Protein AF-A0A1F3KB82-F1 (afdb_monomer_lite)

Foldseek 3Di:
DPPPQLDDDDDDPVRVVVVVVVVVVVCVVCVVVDDDDDPVRVVVDDDQDPVNLVVLVVVLVCCVVPVVPDPPPDDNVVSVVVNVVVVVVVVVVVVVVVVVVVVVVVVVSVVVNVVVVVVVVLVVLVVCVVVVPPPSVVVNVVVVVVDPDDPPPPDPPDDFDFDDDDDDAPDWDFDDDDPQKWKDKPPHTDDCPPGDTDGDPDDIGITIDGDPDD

Structure (mmCIF, N/CA/C/O backbone):
data_AF-A0A1F3KB82-F1
#
_entry.id   AF-A0A1F3KB82-F1
#
loop_
_atom_site.group_PDB
_atom_site.id
_atom_site.type_symbol
_atom_site.label_atom_id
_atom_site.label_alt_id
_atom_site.label_comp_id
_atom_site.label_asym_id
_atom_site.label_entity_id
_atom_site.label_seq_id
_atom_site.pdbx_PDB_ins_code
_atom_site.Cartn_x
_atom_site.Cartn_y
_atom_site.Cartn_z
_atom_site.occupancy
_atom_site.B_iso_or_equiv
_atom_site.auth_seq_id
_atom_site.auth_comp_id
_atom_site.auth_asym_id
_atom_site.auth_atom_id
_atom_site.pdbx_PDB_model_num
ATOM 1 N N . MET A 1 1 ? 22.749 -17.540 -21.015 1.00 42.47 1 MET A N 1
ATOM 2 C CA . MET A 1 1 ? 21.398 -18.125 -21.131 1.00 42.47 1 MET A CA 1
ATOM 3 C C . MET A 1 1 ? 20.554 -17.112 -21.879 1.00 42.47 1 MET A C 1
ATOM 5 O O . MET A 1 1 ? 20.804 -15.925 -21.692 1.00 42.47 1 MET A O 1
ATOM 9 N N . ALA A 1 2 ? 19.685 -17.546 -22.793 1.00 46.41 2 ALA A N 1
ATOM 10 C CA . ALA A 1 2 ? 18.729 -16.634 -23.415 1.00 46.41 2 ALA A CA 1
ATOM 11 C C . ALA A 1 2 ? 17.895 -15.987 -22.297 1.00 46.41 2 ALA A C 1
ATOM 13 O O . ALA A 1 2 ? 17.593 -16.652 -21.308 1.00 46.41 2 ALA A O 1
ATOM 14 N N . LEU A 1 3 ? 17.644 -14.683 -22.399 1.00 54.91 3 LEU A N 1
ATOM 15 C CA . LEU A 1 3 ? 16.765 -13.976 -21.474 1.00 54.91 3 LEU A CA 1
ATOM 16 C C . LEU A 1 3 ? 15.342 -14.439 -21.782 1.00 54.91 3 LEU A C 1
ATOM 18 O O . LEU A 1 3 ? 14.697 -13.892 -22.673 1.00 54.91 3 LEU A O 1
ATOM 22 N N . ASP A 1 4 ? 14.914 -15.509 -21.121 1.00 64.25 4 ASP A N 1
ATOM 23 C CA . ASP A 1 4 ? 13.530 -15.955 -21.183 1.00 64.25 4 ASP A CA 1
ATOM 24 C C . ASP A 1 4 ? 12.659 -14.885 -20.524 1.00 64.25 4 ASP A C 1
ATOM 26 O O . ASP A 1 4 ? 12.953 -14.431 -19.418 1.00 64.25 4 ASP A O 1
ATOM 30 N N . ASN A 1 5 ? 11.616 -14.463 -21.237 1.00 74.69 5 ASN A N 1
ATOM 31 C CA . ASN A 1 5 ? 10.601 -13.557 -20.721 1.00 74.69 5 ASN A CA 1
ATOM 32 C C . ASN A 1 5 ? 9.954 -14.187 -19.477 1.00 74.69 5 ASN A C 1
ATOM 34 O O . ASN A 1 5 ? 9.334 -15.248 -19.595 1.00 74.69 5 ASN A O 1
ATOM 38 N N . LEU A 1 6 ? 10.119 -13.568 -18.306 1.00 73.56 6 LEU A N 1
ATOM 39 C CA . LEU A 1 6 ? 9.673 -14.114 -17.022 1.00 73.56 6 LEU A CA 1
ATOM 40 C C . LEU A 1 6 ? 8.147 -14.130 -16.925 1.00 73.56 6 LEU A C 1
ATOM 42 O O . LEU A 1 6 ? 7.585 -15.085 -16.387 1.00 73.56 6 LEU A O 1
ATOM 46 N N . ILE A 1 7 ? 7.466 -13.105 -17.450 1.00 79.88 7 ILE A N 1
ATOM 47 C CA . ILE A 1 7 ? 6.001 -13.048 -17.455 1.00 79.88 7 ILE A CA 1
ATOM 48 C C . ILE A 1 7 ? 5.447 -12.219 -18.628 1.00 79.88 7 ILE A C 1
ATOM 50 O O . ILE A 1 7 ? 6.057 -11.264 -19.099 1.00 79.88 7 ILE A O 1
ATOM 54 N N . THR A 1 8 ? 4.260 -12.572 -19.127 1.00 80.56 8 THR A N 1
ATOM 55 C CA . THR A 1 8 ? 3.480 -11.730 -20.051 1.00 80.56 8 THR A CA 1
ATOM 56 C C . THR A 1 8 ? 2.152 -11.400 -19.387 1.00 80.56 8 THR A C 1
ATOM 58 O O . THR A 1 8 ? 1.348 -12.297 -19.140 1.00 80.56 8 THR A O 1
ATOM 61 N N . VAL A 1 9 ? 1.930 -10.120 -19.094 1.00 84.12 9 VAL A N 1
ATOM 62 C CA . VAL A 1 9 ? 0.674 -9.612 -18.533 1.00 84.12 9 VAL A CA 1
ATOM 63 C C . VAL A 1 9 ? 0.217 -8.437 -19.378 1.00 84.12 9 VAL A C 1
ATOM 65 O O . VAL A 1 9 ? 0.989 -7.516 -19.637 1.00 84.12 9 VAL A O 1
ATOM 68 N N . GLU A 1 10 ? -1.045 -8.462 -19.788 1.00 85.81 10 GLU A N 1
ATOM 69 C CA . GLU A 1 10 ? -1.694 -7.363 -20.492 1.00 85.81 10 GLU A CA 1
ATOM 70 C C . GLU A 1 10 ? -2.981 -7.003 -19.756 1.00 85.81 10 GLU A C 1
ATOM 72 O O . GLU A 1 10 ? -3.710 -7.884 -19.302 1.00 85.81 10 GLU A O 1
ATOM 77 N N . PHE A 1 11 ? -3.257 -5.706 -19.646 1.00 87.19 11 PHE A N 1
ATOM 78 C CA . PHE A 1 11 ? -4.495 -5.199 -19.068 1.00 87.19 11 PHE A CA 1
ATOM 79 C C . PHE A 1 11 ? -5.283 -4.463 -20.142 1.00 87.19 11 PHE A C 1
ATOM 81 O O . PHE A 1 11 ? -4.772 -3.553 -20.800 1.00 87.19 11 PHE A O 1
ATOM 88 N N . THR A 1 12 ? -6.552 -4.819 -20.303 1.00 94.25 12 THR A N 1
ATOM 89 C CA . THR A 1 12 ? -7.464 -4.055 -21.150 1.00 94.25 12 THR A CA 1
ATOM 90 C C . THR A 1 12 ? -7.847 -2.744 -20.465 1.00 94.25 12 THR A C 1
ATOM 92 O O . THR A 1 12 ? -7.912 -2.643 -19.237 1.00 94.25 12 THR A O 1
ATOM 95 N N . GLN A 1 13 ? -8.195 -1.721 -21.251 1.00 92.25 13 GLN A N 1
ATOM 96 C CA . GLN A 1 13 ? -8.645 -0.444 -20.687 1.00 92.25 13 GLN A CA 1
ATOM 97 C C . GLN A 1 13 ? -9.897 -0.601 -19.802 1.00 92.25 13 GLN A C 1
ATOM 99 O O . GLN A 1 13 ? -10.088 0.154 -18.850 1.00 92.25 13 GLN A O 1
ATOM 104 N N . GLN A 1 14 ? -10.752 -1.586 -20.099 1.00 92.56 14 GLN A N 1
ATOM 105 C CA . GLN A 1 14 ? -11.937 -1.886 -19.293 1.00 92.56 14 GLN A CA 1
ATOM 106 C C . GLN A 1 14 ? -11.563 -2.421 -17.904 1.00 92.56 14 GLN A C 1
ATOM 108 O O . GLN A 1 14 ? -12.153 -1.989 -16.913 1.00 92.56 14 GLN A O 1
ATOM 113 N N . GLU A 1 15 ? -10.570 -3.307 -17.816 1.00 92.31 15 GLU A N 1
ATOM 114 C CA . GLU A 1 15 ? -10.077 -3.846 -16.543 1.00 92.31 15 GLU A CA 1
ATOM 115 C C . GLU A 1 15 ? -9.425 -2.757 -15.693 1.00 92.31 15 GLU A C 1
ATOM 117 O O . GLU A 1 15 ? -9.777 -2.615 -14.521 1.00 92.31 15 GLU A O 1
ATOM 122 N N . VAL A 1 16 ? -8.569 -1.924 -16.296 1.00 93.62 16 VAL A N 1
ATOM 123 C CA . VAL A 1 16 ? -7.936 -0.780 -15.616 1.00 93.62 16 VAL A CA 1
ATOM 124 C C . VAL A 1 16 ? -8.994 0.155 -15.031 1.00 93.62 16 VAL A C 1
ATOM 126 O O . VAL A 1 16 ? -8.960 0.479 -13.844 1.00 93.62 16 VAL A O 1
ATOM 129 N N . ASN A 1 17 ? -9.991 0.536 -15.833 1.00 95.06 17 ASN A N 1
ATOM 130 C CA . ASN A 1 17 ? -11.074 1.400 -15.367 1.00 95.06 17 ASN A CA 1
ATOM 131 C C . ASN A 1 17 ? -11.891 0.732 -14.251 1.00 95.06 17 ASN A C 1
ATOM 133 O O . ASN A 1 17 ? -12.277 1.393 -13.289 1.00 95.06 17 ASN A O 1
ATOM 137 N N . SER A 1 18 ? -12.149 -0.578 -14.348 1.00 95.44 18 SER A N 1
ATOM 138 C CA . SER A 1 18 ? -12.874 -1.298 -13.301 1.00 95.44 18 SER A CA 1
ATOM 139 C C . SER A 1 18 ? -12.109 -1.333 -11.980 1.00 95.44 18 SER A C 1
ATOM 141 O O . SER A 1 18 ? -12.758 -1.269 -10.936 1.00 95.44 18 SER A O 1
ATOM 143 N N . VAL A 1 19 ? -10.784 -1.486 -12.007 1.00 93.12 19 VAL A N 1
ATOM 144 C CA . VAL A 1 19 ? -9.953 -1.484 -10.796 1.00 93.12 19 VAL A CA 1
ATOM 145 C C . VAL A 1 19 ? -9.931 -0.089 -10.183 1.00 93.12 19 VAL A C 1
ATOM 147 O O . VAL A 1 19 ? -10.250 0.039 -9.004 1.00 93.12 19 VAL A O 1
ATOM 150 N N . ASN A 1 20 ? -9.677 0.949 -10.984 1.00 94.00 20 ASN A N 1
ATOM 151 C CA . ASN A 1 20 ? -9.654 2.336 -10.511 1.00 94.00 20 ASN A CA 1
ATOM 152 C C . ASN A 1 20 ? -10.979 2.729 -9.845 1.00 94.00 20 ASN A C 1
ATOM 154 O O . ASN A 1 20 ? -10.983 3.151 -8.697 1.00 94.00 20 ASN A O 1
ATOM 158 N N . ASN A 1 21 ? -12.116 2.443 -10.487 1.00 96.19 21 ASN A N 1
ATOM 159 C CA . ASN A 1 21 ? -13.431 2.735 -9.907 1.00 96.19 21 ASN A CA 1
ATOM 160 C C . ASN A 1 21 ? -13.672 2.017 -8.564 1.00 96.19 21 ASN A C 1
ATOM 162 O O . ASN A 1 21 ? -14.359 2.541 -7.688 1.00 96.19 21 ASN A O 1
ATOM 166 N N . LYS A 1 22 ? -13.144 0.796 -8.391 1.00 94.88 22 LYS A N 1
ATOM 167 C CA . LYS A 1 22 ? -13.256 0.059 -7.122 1.00 94.88 22 LYS A CA 1
ATOM 168 C C . LYS A 1 22 ? -12.360 0.666 -6.046 1.00 94.88 22 LYS A C 1
ATOM 170 O O . LYS A 1 22 ? -12.797 0.744 -4.901 1.00 94.88 22 LYS A O 1
ATOM 175 N N . LEU A 1 23 ? -11.145 1.088 -6.399 1.00 93.88 23 LEU A N 1
ATOM 176 C CA . LEU A 1 23 ? -10.230 1.765 -5.479 1.00 93.88 23 LEU A CA 1
ATOM 177 C C . LEU A 1 23 ? -10.804 3.109 -5.023 1.00 93.88 23 LEU A C 1
ATOM 179 O O . LEU A 1 23 ? -10.868 3.347 -3.820 1.00 93.88 23 LEU A O 1
ATOM 183 N N . ASP A 1 24 ? -11.344 3.903 -5.949 1.00 94.56 24 ASP A N 1
ATOM 184 C CA . ASP A 1 24 ? -12.029 5.161 -5.636 1.00 94.56 24 ASP A CA 1
ATOM 185 C C . ASP A 1 24 ? -13.214 4.924 -4.688 1.00 94.56 24 ASP A C 1
ATOM 187 O O . ASP A 1 24 ? -13.413 5.653 -3.716 1.00 94.56 24 ASP A O 1
ATOM 191 N N . GLY A 1 25 ? -13.989 3.859 -4.923 1.00 95.06 25 GLY A N 1
ATOM 192 C CA . GLY A 1 25 ? -15.088 3.470 -4.040 1.00 95.06 25 GLY A CA 1
ATOM 193 C C . GLY A 1 25 ? -14.625 3.081 -2.630 1.00 95.06 25 GLY A C 1
ATOM 194 O O . GLY A 1 25 ? -15.281 3.430 -1.649 1.00 95.06 25 GLY A O 1
ATOM 195 N N . VAL A 1 26 ? -13.489 2.387 -2.506 1.00 92.50 26 VAL A N 1
ATOM 196 C CA . VAL A 1 26 ? -12.884 2.061 -1.203 1.00 92.50 26 VAL A CA 1
ATOM 197 C C . VAL A 1 26 ? -12.414 3.334 -0.496 1.00 92.50 26 VAL A C 1
ATOM 199 O O . VAL A 1 26 ? -12.705 3.520 0.689 1.00 92.50 26 VAL A O 1
ATOM 202 N N . GLU A 1 27 ? -11.742 4.233 -1.214 1.00 92.06 27 GLU A N 1
ATOM 203 C CA . GLU A 1 27 ? -11.257 5.502 -0.671 1.00 92.06 27 GLU A CA 1
ATOM 204 C C . GLU A 1 27 ? -12.408 6.377 -0.162 1.00 92.06 27 GLU A C 1
ATOM 206 O O . GLU A 1 27 ? -12.350 6.867 0.965 1.00 92.06 27 GLU A O 1
ATOM 211 N N . GLN A 1 28 ? -13.501 6.498 -0.920 1.00 94.12 28 GLN A N 1
ATOM 212 C CA . GLN A 1 28 ? -14.682 7.276 -0.523 1.00 94.12 28 GLN A CA 1
ATOM 213 C C . GLN A 1 28 ? -15.304 6.813 0.802 1.00 94.12 28 GLN A C 1
ATOM 215 O O . GLN A 1 28 ? -15.836 7.631 1.554 1.00 94.12 28 GLN A O 1
ATOM 220 N N . VAL A 1 29 ? -15.244 5.514 1.108 1.00 92.38 29 VAL A N 1
ATOM 221 C CA . VAL A 1 29 ? -15.789 4.955 2.356 1.00 92.38 29 VAL A CA 1
ATOM 222 C C . VAL A 1 29 ? -14.838 5.176 3.533 1.00 92.38 29 VAL A C 1
ATOM 224 O O . VAL A 1 29 ? -15.288 5.444 4.651 1.00 92.38 29 VAL A O 1
ATOM 227 N N . ILE A 1 30 ? -13.529 5.053 3.299 1.00 90.44 30 ILE A N 1
ATOM 228 C CA . ILE A 1 30 ? -12.512 5.096 4.355 1.00 90.44 30 ILE A CA 1
ATOM 229 C C . ILE A 1 30 ? -12.125 6.538 4.699 1.00 90.44 30 ILE A C 1
ATOM 231 O O . ILE A 1 30 ? -12.029 6.865 5.882 1.00 90.44 30 ILE A O 1
ATOM 235 N N . ALA A 1 31 ? -11.952 7.413 3.706 1.00 89.94 31 ALA A N 1
ATOM 236 C CA . ALA A 1 31 ? -11.430 8.769 3.887 1.00 89.94 31 ALA A CA 1
ATOM 237 C C . ALA A 1 31 ? -12.181 9.611 4.941 1.00 89.94 31 ALA A C 1
ATOM 239 O O . ALA A 1 31 ? -11.512 10.234 5.765 1.00 89.94 31 ALA A O 1
ATOM 240 N N . PRO A 1 32 ? -13.529 9.595 5.032 1.00 91.94 32 PRO A N 1
ATOM 241 C CA . PRO A 1 32 ? -14.254 10.363 6.051 1.00 91.94 32 PRO A CA 1
ATOM 242 C C . PRO A 1 32 ? -14.034 9.876 7.491 1.00 91.94 32 PRO A C 1
ATOM 244 O O . PRO A 1 32 ? -14.344 10.594 8.438 1.00 91.94 32 PRO A O 1
ATOM 247 N N . LYS A 1 33 ? -13.562 8.636 7.666 1.00 89.44 33 LYS A N 1
ATOM 248 C CA . LYS A 1 33 ? -13.333 7.980 8.965 1.00 89.44 33 LYS A CA 1
ATOM 249 C C . LYS A 1 33 ? -11.843 7.795 9.267 1.00 89.44 33 LYS A C 1
ATOM 251 O O . LYS A 1 33 ? -11.496 7.316 10.344 1.00 89.44 33 LYS A O 1
ATOM 256 N N . ALA A 1 34 ? -10.972 8.123 8.315 1.00 84.81 34 ALA A N 1
ATOM 257 C CA . ALA A 1 34 ? -9.540 7.928 8.426 1.00 84.81 34 ALA A CA 1
ATOM 258 C C . ALA A 1 34 ? -8.876 9.100 9.151 1.00 84.81 34 ALA A C 1
ATOM 260 O O . ALA A 1 34 ? -9.237 10.262 8.973 1.00 84.81 34 ALA A O 1
ATOM 261 N N . VAL A 1 35 ? -7.850 8.780 9.935 1.00 87.44 35 VAL A N 1
ATOM 262 C CA . VAL A 1 35 ? -6.976 9.766 10.570 1.00 87.44 35 VAL A CA 1
ATOM 263 C C . VAL A 1 35 ? -5.572 9.578 10.015 1.00 87.44 35 VAL A C 1
ATOM 265 O O . VAL A 1 35 ? -5.023 8.475 10.039 1.00 87.44 35 VAL A O 1
ATOM 268 N N . ASN A 1 36 ? -4.983 10.664 9.521 1.00 84.44 36 ASN A N 1
ATOM 269 C CA . ASN A 1 36 ? -3.603 10.666 9.057 1.00 84.44 36 ASN A CA 1
ATOM 270 C C . ASN A 1 36 ? -2.663 10.911 10.236 1.00 84.44 36 ASN A C 1
ATOM 272 O O . ASN A 1 36 ? -2.721 11.957 10.878 1.00 84.44 36 ASN A O 1
ATOM 276 N N . LEU A 1 37 ? -1.794 9.937 10.499 1.00 85.38 37 LEU A N 1
ATOM 277 C CA . LEU A 1 37 ? -0.752 10.020 11.520 1.00 85.38 37 LEU A CA 1
ATOM 278 C C . LEU A 1 37 ? 0.603 10.294 10.867 1.00 85.38 37 LEU A C 1
ATOM 280 O O . LEU A 1 37 ? 0.958 9.616 9.895 1.00 85.38 37 LEU A O 1
ATOM 284 N N . THR A 1 38 ? 1.379 11.223 11.431 1.00 85.56 38 THR A N 1
ATOM 285 C CA . THR A 1 38 ? 2.783 11.431 11.037 1.00 85.56 38 THR A CA 1
ATOM 286 C C . THR A 1 38 ? 3.651 10.224 11.428 1.00 85.56 38 THR A C 1
ATOM 288 O O . THR A 1 38 ? 3.243 9.418 12.275 1.00 85.56 38 THR A O 1
ATOM 291 N N . PRO A 1 39 ? 4.853 10.054 10.845 1.00 83.69 39 PRO A N 1
ATOM 292 C CA . PRO A 1 39 ? 5.766 8.980 11.236 1.00 83.69 39 PRO A CA 1
ATOM 293 C C . PRO A 1 39 ? 6.073 8.956 12.742 1.00 83.69 39 PRO A C 1
ATOM 295 O O . PRO A 1 39 ? 6.100 7.883 13.340 1.00 83.69 39 PRO A O 1
ATOM 298 N N . GLU A 1 40 ? 6.226 10.123 13.369 1.00 82.88 40 GLU A N 1
ATOM 299 C CA . GLU A 1 40 ? 6.493 10.274 14.804 1.00 82.88 40 GLU A CA 1
ATOM 300 C C . GLU A 1 40 ? 5.281 9.839 15.636 1.00 82.88 40 GLU A C 1
ATOM 302 O O . GLU A 1 40 ? 5.406 9.059 16.581 1.00 82.88 40 GLU A O 1
ATOM 307 N N . GLN A 1 41 ? 4.080 10.264 15.235 1.00 84.56 41 GLN A N 1
ATOM 308 C CA . GLN A 1 41 ? 2.829 9.855 15.875 1.00 84.56 41 GLN A CA 1
ATOM 309 C C . GLN A 1 41 ? 2.617 8.339 15.777 1.00 84.56 41 GLN A C 1
ATOM 311 O O . GLN A 1 41 ? 2.237 7.695 16.753 1.00 84.56 41 GLN A O 1
ATOM 316 N N . ARG A 1 42 ? 2.934 7.728 14.628 1.00 84.75 42 ARG A N 1
ATOM 317 C CA . ARG A 1 42 ? 2.854 6.267 14.447 1.00 84.75 42 ARG A CA 1
ATOM 318 C C . ARG A 1 42 ? 3.792 5.483 15.366 1.00 84.75 42 ARG A C 1
ATOM 320 O O . ARG A 1 42 ? 3.520 4.310 15.616 1.00 84.75 42 ARG A O 1
ATOM 327 N N . GLN A 1 43 ? 4.891 6.086 15.820 1.00 82.12 43 GLN A N 1
ATOM 328 C CA . GLN A 1 43 ? 5.797 5.477 16.798 1.00 82.12 43 GLN A CA 1
ATOM 329 C C . GLN A 1 43 ? 5.312 5.677 18.238 1.00 82.12 43 GLN A C 1
ATOM 331 O O . GLN A 1 43 ? 5.552 4.819 19.082 1.00 82.12 43 GLN A O 1
ATOM 336 N N . GLN A 1 44 ? 4.621 6.786 18.514 1.00 85.50 44 GLN A N 1
ATOM 337 C CA . GLN A 1 44 ? 4.102 7.115 19.842 1.00 85.50 44 GLN A CA 1
ATOM 338 C C . GLN A 1 44 ? 2.884 6.266 20.237 1.00 85.50 44 GLN A C 1
ATOM 340 O O . GLN A 1 44 ? 2.727 5.925 21.410 1.00 85.50 44 GLN A O 1
ATOM 345 N N . TYR A 1 45 ? 2.005 5.943 19.285 1.00 85.00 45 TYR A N 1
ATOM 346 C CA . TYR A 1 45 ? 0.784 5.190 19.572 1.00 85.00 45 TYR A CA 1
ATOM 347 C C . TYR A 1 45 ? 1.023 3.680 19.650 1.00 85.00 45 TYR A C 1
ATOM 349 O O . TYR A 1 45 ? 1.758 3.091 18.854 1.00 85.00 45 TYR A O 1
ATOM 357 N N . ALA A 1 46 ? 0.355 3.041 20.612 1.00 78.38 46 ALA A N 1
ATOM 358 C CA . ALA A 1 46 ? 0.463 1.609 20.829 1.00 78.38 46 ALA A CA 1
ATOM 359 C C . ALA A 1 46 ? -0.133 0.820 19.655 1.00 78.38 46 ALA A C 1
ATOM 361 O O . ALA A 1 46 ? -1.238 1.092 19.182 1.00 78.38 46 ALA A O 1
ATOM 362 N N . LYS A 1 47 ? 0.594 -0.213 19.225 1.00 80.94 47 LYS A N 1
ATOM 363 C CA . LYS A 1 47 ? 0.106 -1.202 18.264 1.00 80.94 47 LYS A CA 1
ATOM 364 C C . LYS A 1 47 ? -0.371 -2.427 19.027 1.00 80.94 47 LYS A C 1
ATOM 366 O O . LYS A 1 47 ? 0.387 -3.036 19.774 1.00 80.94 47 LYS A O 1
ATOM 371 N N . ILE A 1 48 ? -1.630 -2.791 18.825 1.00 79.19 48 ILE A N 1
ATOM 372 C CA . ILE A 1 48 ? -2.204 -4.013 19.388 1.00 79.19 48 ILE A CA 1
ATOM 373 C C . ILE A 1 48 ? -1.768 -5.189 18.503 1.00 79.19 48 ILE A C 1
ATOM 375 O O . ILE A 1 48 ? -2.176 -5.265 17.341 1.00 79.19 48 ILE A O 1
ATOM 379 N N . SER A 1 49 ? -0.931 -6.076 19.050 1.00 82.12 49 SER A N 1
ATOM 380 C CA . SER A 1 49 ? -0.557 -7.355 18.432 1.00 82.12 49 SER A CA 1
ATOM 381 C C . SER A 1 49 ? -1.691 -8.382 18.532 1.00 82.12 49 SER A C 1
ATOM 383 O O . SER A 1 49 ? -2.732 -8.128 19.142 1.00 82.12 49 SER A O 1
ATOM 385 N N . TYR A 1 50 ? -1.492 -9.567 17.950 1.00 79.69 50 TYR A N 1
ATOM 386 C CA . TYR A 1 50 ? -2.443 -10.668 18.089 1.00 79.69 50 TYR A CA 1
ATOM 387 C C . TYR A 1 50 ? -2.659 -11.062 19.558 1.00 79.69 50 TYR A C 1
ATOM 389 O O . TYR A 1 50 ? -3.806 -11.176 19.989 1.00 79.69 50 TYR A O 1
ATOM 397 N N . GLU A 1 51 ? -1.591 -11.186 20.356 1.00 82.81 51 GLU A N 1
ATOM 398 C CA . GLU A 1 51 ? -1.716 -11.534 21.779 1.00 82.81 51 GLU A CA 1
ATOM 399 C C . GLU A 1 51 ? -2.479 -10.460 22.561 1.00 82.81 51 GLU A C 1
ATOM 401 O O . GLU A 1 51 ? -3.273 -10.774 23.450 1.00 82.81 51 GLU A O 1
ATOM 406 N N . MET A 1 52 ? -2.281 -9.191 22.197 1.00 86.31 52 MET A N 1
ATOM 407 C CA . MET A 1 52 ? -2.982 -8.077 22.823 1.00 86.31 52 MET A CA 1
ATOM 408 C C . MET A 1 52 ? -4.487 -8.084 22.497 1.00 86.31 52 MET A C 1
ATOM 410 O O . MET A 1 52 ? -5.276 -7.707 23.355 1.00 86.31 52 MET A O 1
ATOM 414 N N . ASN A 1 53 ? -4.920 -8.577 21.328 1.00 85.94 53 ASN A N 1
ATOM 415 C CA . ASN A 1 53 ? -6.357 -8.763 21.055 1.00 85.94 53 ASN A CA 1
ATOM 416 C C . ASN A 1 53 ? -6.986 -9.781 22.009 1.00 85.94 53 ASN A C 1
ATOM 418 O O . ASN A 1 53 ? -8.018 -9.501 22.606 1.00 85.94 53 ASN A O 1
ATOM 422 N N . VAL A 1 54 ? -6.324 -10.923 22.221 1.00 89.00 54 VAL A N 1
ATOM 423 C CA . VAL A 1 54 ? -6.805 -11.955 23.156 1.00 89.00 54 VAL A CA 1
ATOM 424 C C . VAL A 1 54 ? -6.901 -11.402 24.581 1.00 89.00 54 VAL A C 1
ATOM 426 O O . VAL A 1 54 ? -7.808 -11.755 25.335 1.00 89.00 54 VAL A O 1
ATOM 429 N N . PHE A 1 55 ? -5.967 -10.528 24.964 1.00 91.00 55 PHE A N 1
ATOM 430 C CA . PHE A 1 55 ? -6.040 -9.810 26.232 1.00 91.00 55 PHE A CA 1
ATOM 431 C C . PHE A 1 55 ? -7.258 -8.876 26.292 1.00 91.00 55 PHE A C 1
ATOM 433 O O . PHE A 1 55 ? -8.010 -8.947 27.262 1.00 91.00 55 PHE A O 1
ATOM 440 N N . VAL A 1 56 ? -7.491 -8.058 25.261 1.00 89.56 56 VAL A N 1
ATOM 441 C CA . VAL A 1 56 ? -8.645 -7.143 25.183 1.00 89.56 56 VAL A CA 1
ATOM 442 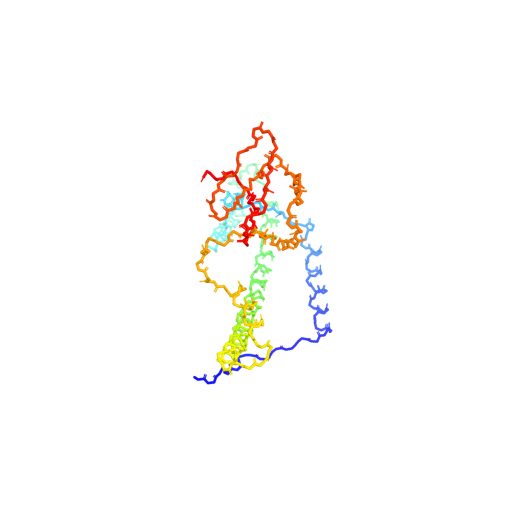C C . VAL A 1 56 ? -9.973 -7.903 25.266 1.00 89.56 56 VAL A C 1
ATOM 444 O O . VAL A 1 56 ? -10.844 -7.507 26.040 1.00 89.56 56 VAL A O 1
ATOM 447 N N . ASP A 1 57 ? -10.106 -9.033 24.569 1.00 89.00 57 ASP A N 1
ATOM 448 C CA . ASP A 1 57 ? -11.313 -9.869 24.613 1.00 89.00 57 ASP A CA 1
ATOM 449 C C . ASP A 1 57 ? -11.577 -10.416 26.023 1.00 89.00 57 ASP A C 1
ATOM 451 O O . ASP A 1 57 ? -12.705 -10.386 26.521 1.00 89.00 57 ASP A O 1
ATOM 455 N N . LYS A 1 58 ? -10.521 -10.868 26.713 1.00 92.38 58 LYS A N 1
ATOM 456 C CA . LYS A 1 58 ? -10.621 -11.318 28.109 1.00 92.38 58 LYS A CA 1
ATOM 457 C C . LYS A 1 58 ? -11.000 -10.180 29.047 1.00 92.38 58 LYS A C 1
ATOM 459 O O . LYS A 1 58 ? -11.867 -10.368 29.895 1.00 92.38 58 LYS A O 1
ATOM 464 N N . VAL A 1 59 ? -10.379 -9.010 28.899 1.00 91.44 59 VAL A N 1
ATOM 465 C CA . VAL A 1 59 ? -10.722 -7.819 29.690 1.00 91.44 59 VAL A CA 1
ATOM 466 C C . VAL A 1 59 ? -12.196 -7.480 29.500 1.00 91.44 59 VAL A C 1
ATOM 468 O O . VAL A 1 59 ? -12.910 -7.299 30.484 1.00 91.44 59 VAL A O 1
ATOM 471 N N . ARG A 1 60 ? -12.690 -7.491 28.258 1.00 90.38 60 ARG A N 1
ATOM 472 C CA . ARG A 1 60 ? -14.098 -7.208 27.975 1.00 90.38 60 ARG A CA 1
ATOM 473 C C . ARG A 1 60 ? -15.046 -8.240 28.590 1.00 90.38 60 ARG A C 1
ATOM 475 O O . ARG A 1 60 ? -16.103 -7.861 29.108 1.00 90.38 60 ARG A O 1
ATOM 482 N N . ALA A 1 61 ? -14.665 -9.519 28.577 1.00 91.44 61 ALA A N 1
ATOM 483 C CA . ALA A 1 61 ? -15.414 -10.580 29.242 1.00 91.44 61 ALA A CA 1
ATOM 484 C C . ALA A 1 61 ? -15.511 -10.330 30.757 1.00 91.44 61 ALA A C 1
ATOM 486 O O . ALA A 1 61 ? -16.617 -10.335 31.295 1.00 91.44 61 ALA A O 1
ATOM 487 N N . TYR A 1 62 ? -14.396 -10.004 31.422 1.00 92.31 62 TYR A N 1
ATOM 488 C CA . TYR A 1 62 ? -14.387 -9.692 32.857 1.00 92.31 62 TYR A CA 1
ATOM 489 C C . TYR A 1 62 ? -15.179 -8.431 33.212 1.00 92.31 62 TYR A C 1
ATOM 491 O O . TYR A 1 62 ? -15.876 -8.406 34.220 1.00 92.31 62 TYR A O 1
ATOM 499 N N . MET A 1 63 ? -15.158 -7.405 32.358 1.00 89.44 63 MET A N 1
ATOM 500 C CA . MET A 1 63 ? -16.005 -6.219 32.542 1.00 89.44 63 MET A CA 1
ATOM 501 C C . MET A 1 63 ? -17.502 -6.556 32.486 1.00 89.44 63 MET A C 1
ATOM 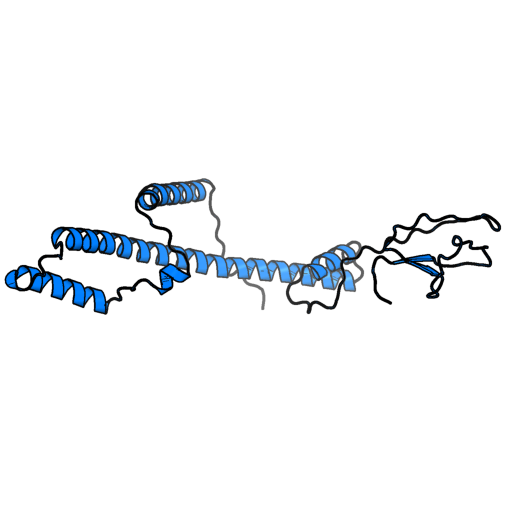503 O O . MET A 1 63 ? -18.319 -5.837 33.048 1.00 89.44 63 MET A O 1
ATOM 507 N N . THR A 1 64 ? -17.879 -7.642 31.808 1.00 88.31 64 THR A N 1
ATOM 508 C CA . THR A 1 64 ? -19.274 -8.097 31.741 1.00 88.31 64 THR A CA 1
ATOM 509 C C . THR A 1 64 ? -19.650 -8.952 32.951 1.00 88.31 64 THR A C 1
ATOM 511 O O . THR A 1 64 ? -20.775 -8.849 33.435 1.00 88.31 64 THR A O 1
ATOM 514 N N . THR A 1 65 ? -18.730 -9.785 33.451 1.00 92.06 65 THR A N 1
ATOM 515 C CA . THR A 1 65 ? -18.983 -10.659 34.608 1.00 92.06 65 THR A CA 1
ATOM 516 C C . THR A 1 65 ? -18.928 -9.915 35.936 1.00 92.06 65 THR A C 1
ATOM 518 O O . THR A 1 65 ? -19.753 -10.190 36.802 1.00 92.06 65 THR A O 1
ATOM 521 N N . ASP A 1 66 ? -18.014 -8.949 36.080 1.00 91.56 66 ASP A N 1
ATOM 522 C CA . ASP A 1 66 ? -17.762 -8.228 37.332 1.00 91.56 66 ASP A CA 1
ATOM 523 C C . ASP A 1 66 ? -17.815 -6.697 37.143 1.00 91.56 66 ASP A C 1
ATOM 525 O O . ASP A 1 66 ? -16.784 -6.014 37.186 1.00 91.56 66 ASP A O 1
ATOM 529 N N . PRO A 1 67 ? -19.017 -6.102 36.981 1.00 88.31 67 PRO A N 1
ATOM 530 C CA . PRO A 1 67 ? -19.161 -4.668 36.720 1.00 88.31 67 PRO A CA 1
ATOM 531 C C . PRO A 1 67 ? -18.657 -3.758 37.849 1.00 88.31 67 PRO A C 1
ATOM 533 O O . PRO A 1 67 ? -18.421 -2.572 37.636 1.00 88.31 67 PRO A O 1
ATOM 536 N N . THR A 1 68 ? -18.483 -4.293 39.060 1.00 90.56 68 THR A N 1
ATOM 537 C CA . THR A 1 68 ? -17.988 -3.556 40.235 1.00 90.56 68 THR A CA 1
ATOM 538 C C . THR A 1 68 ? -16.527 -3.128 40.104 1.00 90.56 68 THR A C 1
ATOM 540 O O . THR A 1 68 ? -16.099 -2.212 40.804 1.00 90.56 68 THR A O 1
ATOM 543 N N . LEU A 1 69 ? -15.765 -3.777 39.218 1.00 90.12 69 LEU A N 1
ATOM 544 C CA . LEU A 1 69 ? -14.359 -3.477 38.952 1.00 90.12 69 LEU A CA 1
ATOM 545 C C . LEU A 1 69 ? -14.170 -2.478 37.803 1.00 90.12 69 LEU A C 1
ATOM 547 O O . LEU A 1 69 ? -13.036 -2.093 37.517 1.00 90.12 69 LEU A O 1
ATOM 551 N N . ILE A 1 70 ? -15.256 -2.049 37.148 1.00 89.94 70 ILE A N 1
ATOM 552 C CA . ILE A 1 70 ? -15.195 -1.058 36.073 1.00 89.94 70 ILE A CA 1
ATOM 553 C C . ILE A 1 70 ? -14.895 0.316 36.692 1.00 89.94 70 ILE A C 1
ATOM 555 O O . ILE A 1 70 ? -15.669 0.797 37.527 1.00 89.94 70 ILE A O 1
ATOM 559 N N . PRO A 1 71 ? -13.800 0.987 36.292 1.00 90.50 71 PRO A N 1
ATOM 560 C CA . PRO A 1 71 ? -13.528 2.347 36.733 1.00 90.50 71 PRO A CA 1
ATOM 561 C C . PRO A 1 71 ? -14.646 3.303 36.301 1.00 90.50 71 PRO A C 1
ATOM 563 O O . PRO A 1 71 ? -15.125 3.236 35.173 1.00 90.50 71 PRO A O 1
ATOM 566 N N . SER A 1 72 ? -15.018 4.253 37.159 1.00 88.00 72 SER A N 1
ATOM 567 C CA . SER A 1 72 ? -16.134 5.183 36.905 1.00 88.00 72 SER A CA 1
ATOM 568 C C . SER A 1 72 ? -15.944 6.112 35.700 1.00 88.00 72 SER A C 1
ATOM 570 O O . SER A 1 72 ? -16.909 6.696 35.218 1.00 88.00 72 SER A O 1
ATOM 572 N N . TRP A 1 73 ? -14.708 6.272 35.230 1.00 88.88 73 TRP A N 1
ATOM 573 C CA . TRP A 1 73 ? -14.338 7.095 34.077 1.00 88.88 73 TRP A CA 1
ATOM 574 C C . TRP A 1 73 ? -14.261 6.306 32.763 1.00 88.88 73 TRP A C 1
ATOM 576 O O . TRP A 1 73 ? -14.030 6.908 31.717 1.00 88.88 73 TRP A O 1
ATOM 586 N N . LEU A 1 74 ? -14.407 4.978 32.799 1.00 89.50 74 LEU A N 1
ATOM 587 C CA . LEU A 1 74 ? -14.305 4.130 31.616 1.00 89.50 74 LEU A CA 1
ATOM 588 C C . LEU A 1 74 ? -15.678 3.964 30.955 1.00 89.50 74 LEU A C 1
ATOM 590 O O . LEU A 1 74 ? -16.589 3.380 31.543 1.00 89.50 74 LEU A O 1
ATOM 594 N N . ASP A 1 75 ? -15.806 4.429 29.712 1.00 92.00 75 ASP A N 1
ATOM 595 C CA . ASP A 1 75 ? -16.996 4.184 28.897 1.00 92.00 75 ASP A CA 1
ATOM 596 C C . ASP A 1 75 ? -16.880 2.838 28.171 1.00 92.00 75 ASP A C 1
ATOM 598 O O . ASP A 1 75 ? -16.183 2.681 27.166 1.00 92.00 75 ASP A O 1
ATOM 602 N N . VAL A 1 76 ? -17.587 1.847 28.704 1.00 88.75 76 VAL A N 1
ATOM 603 C CA . VAL A 1 76 ? -17.623 0.489 28.154 1.00 88.75 76 VAL A CA 1
ATOM 604 C C . VAL A 1 76 ? -18.305 0.445 26.785 1.00 88.75 76 VAL A C 1
ATOM 606 O O . VAL A 1 76 ? -17.913 -0.349 25.931 1.00 88.75 76 VAL A O 1
ATOM 609 N N . ALA A 1 77 ? -19.309 1.296 26.559 1.00 90.50 77 ALA A N 1
ATOM 610 C CA . ALA A 1 77 ? -20.039 1.323 25.298 1.00 90.50 77 ALA A CA 1
ATOM 611 C C . ALA A 1 77 ? -19.185 1.921 24.173 1.00 90.50 77 ALA A C 1
ATOM 613 O O . ALA A 1 77 ? -19.306 1.494 23.025 1.00 90.50 77 ALA A O 1
ATOM 614 N N . GLU A 1 78 ? -18.316 2.882 24.487 1.00 90.88 78 GLU A N 1
ATOM 615 C CA . GLU A 1 78 ? -17.350 3.406 23.519 1.00 90.88 78 GLU A CA 1
ATOM 616 C C . GLU A 1 78 ? -16.257 2.381 23.201 1.00 90.88 78 GLU A C 1
ATOM 618 O O . GLU A 1 78 ? -15.981 2.125 22.029 1.00 90.88 78 GLU A O 1
ATOM 623 N N . MET A 1 79 ? -15.737 1.686 24.220 1.00 90.75 79 MET A N 1
ATOM 624 C CA . MET A 1 79 ? -14.766 0.604 24.026 1.00 90.75 79 MET A CA 1
ATOM 625 C C . MET A 1 79 ? -15.297 -0.497 23.089 1.00 90.75 79 MET A C 1
ATOM 627 O O . MET A 1 79 ? -14.555 -1.002 22.246 1.00 90.75 79 MET A O 1
ATOM 631 N N . ASP A 1 80 ? -16.583 -0.850 23.183 1.00 90.56 80 ASP A N 1
ATOM 632 C CA . ASP A 1 80 ? -17.210 -1.823 22.278 1.00 90.56 80 ASP A CA 1
ATOM 633 C C . ASP A 1 80 ? -17.265 -1.344 20.825 1.00 90.56 80 ASP A C 1
ATOM 635 O O . ASP A 1 80 ? -17.028 -2.128 19.900 1.00 90.56 80 ASP A O 1
ATOM 639 N N . LYS A 1 81 ? -17.555 -0.056 20.606 1.00 92.50 81 LYS A N 1
ATOM 640 C CA . LYS A 1 81 ? -17.538 0.529 19.258 1.00 92.50 81 LYS A CA 1
ATOM 641 C C . LYS A 1 81 ? -16.127 0.516 18.682 1.00 92.50 81 LYS A C 1
ATOM 643 O O . LYS A 1 81 ? -15.966 0.164 17.512 1.00 92.50 81 LYS A O 1
ATOM 648 N N . ASP A 1 82 ? -15.122 0.830 19.497 1.00 91.56 82 ASP A N 1
ATOM 649 C CA . ASP A 1 82 ? -13.717 0.827 19.088 1.00 91.56 82 ASP A CA 1
ATOM 650 C C . ASP A 1 82 ? -13.238 -0.577 18.704 1.00 91.56 82 ASP A C 1
ATOM 652 O O . ASP A 1 82 ? -12.627 -0.763 17.647 1.00 91.56 82 ASP A O 1
ATOM 656 N N . ILE A 1 83 ? -13.564 -1.593 19.512 1.00 90.06 83 ILE A N 1
ATOM 657 C CA . ILE A 1 83 ? -13.238 -2.998 19.216 1.00 90.06 83 ILE A CA 1
ATOM 658 C C . ILE A 1 83 ? -13.907 -3.446 17.909 1.00 90.06 83 ILE A C 1
ATOM 660 O O . ILE A 1 83 ? -13.257 -4.066 17.055 1.00 90.06 83 ILE A O 1
ATOM 664 N N . ALA A 1 84 ? -15.185 -3.106 17.714 1.00 91.31 84 ALA A N 1
ATOM 665 C CA . ALA A 1 84 ? -15.917 -3.443 16.498 1.00 91.31 84 ALA A CA 1
ATOM 666 C C . ALA A 1 84 ? -15.308 -2.765 15.258 1.00 91.31 84 ALA A C 1
ATOM 668 O O . ALA A 1 84 ? -15.042 -3.429 14.252 1.00 91.31 84 ALA A O 1
ATOM 669 N N . ALA A 1 85 ? -15.021 -1.462 15.335 1.00 91.69 85 ALA A N 1
ATOM 670 C CA . ALA A 1 85 ? -14.405 -0.710 14.246 1.00 91.69 85 ALA A CA 1
ATOM 671 C C . ALA A 1 85 ? -13.008 -1.250 13.905 1.00 91.69 85 ALA A C 1
ATOM 673 O O . ALA A 1 85 ? -12.688 -1.465 12.731 1.00 91.69 85 ALA A O 1
ATOM 674 N N . ARG A 1 86 ? -12.188 -1.543 14.922 1.00 90.75 86 ARG A N 1
ATOM 675 C CA . ARG A 1 86 ? -10.844 -2.096 14.734 1.00 90.75 86 ARG A CA 1
ATOM 676 C C . ARG A 1 86 ? -10.873 -3.473 14.075 1.00 90.75 86 ARG A C 1
ATOM 678 O O . ARG A 1 86 ? -10.033 -3.741 13.217 1.00 90.75 86 ARG A O 1
ATOM 685 N N . THR A 1 87 ? -11.820 -4.336 14.440 1.00 90.25 87 THR A N 1
ATOM 686 C CA . THR A 1 87 ? -11.980 -5.665 13.825 1.00 90.25 87 THR A CA 1
ATOM 687 C C . THR A 1 87 ? -12.227 -5.553 12.318 1.00 90.25 87 THR A C 1
ATOM 689 O O . THR A 1 87 ? -11.554 -6.222 11.531 1.00 90.25 87 THR A O 1
ATOM 692 N N . VAL A 1 88 ? -13.116 -4.645 11.902 1.00 92.00 88 VAL A N 1
ATOM 693 C CA . VAL A 1 88 ? -13.392 -4.379 10.480 1.00 92.00 88 VAL A CA 1
ATOM 694 C C . VAL A 1 88 ? -12.151 -3.838 9.764 1.00 92.00 88 VAL A C 1
ATOM 696 O O . VAL A 1 88 ? -11.762 -4.370 8.723 1.00 92.00 88 VAL A O 1
ATOM 699 N N . LEU A 1 89 ? -11.484 -2.831 10.340 1.00 91.31 89 LEU A N 1
ATOM 700 C CA . LEU A 1 89 ? -10.276 -2.241 9.751 1.00 91.31 89 LEU A CA 1
ATOM 701 C C . LEU A 1 89 ? -9.129 -3.248 9.631 1.00 91.31 89 LEU A C 1
ATOM 703 O O . LEU A 1 89 ? -8.412 -3.234 8.636 1.00 91.31 89 LEU A O 1
ATOM 707 N N . THR A 1 90 ? -8.971 -4.144 10.605 1.00 90.31 90 THR A N 1
ATOM 708 C CA . THR A 1 90 ? -7.938 -5.192 10.575 1.00 90.31 90 THR A CA 1
ATOM 709 C C . THR A 1 90 ? -8.197 -6.184 9.441 1.00 90.31 90 THR A C 1
ATOM 711 O O . THR A 1 90 ? -7.273 -6.541 8.712 1.00 90.31 90 THR A O 1
ATOM 714 N N . ALA A 1 91 ? -9.453 -6.593 9.236 1.00 91.44 91 ALA A N 1
ATOM 715 C CA . ALA A 1 91 ? -9.815 -7.479 8.131 1.00 91.44 91 ALA A CA 1
ATOM 716 C C . ALA A 1 91 ? -9.543 -6.834 6.760 1.00 91.44 91 ALA A C 1
ATOM 718 O O . ALA A 1 91 ? -8.992 -7.480 5.868 1.00 91.44 91 ALA A O 1
ATOM 719 N N . TRP A 1 92 ? -9.887 -5.554 6.593 1.00 93.56 92 TRP A N 1
ATOM 720 C CA . TRP A 1 92 ? -9.592 -4.818 5.361 1.00 93.56 92 TRP A CA 1
ATOM 721 C C . TRP A 1 92 ? -8.099 -4.602 5.151 1.00 93.56 92 TRP A C 1
ATOM 723 O O . TRP A 1 92 ? -7.628 -4.797 4.036 1.00 93.56 92 TRP A O 1
ATOM 733 N N . HIS A 1 93 ? -7.358 -4.256 6.205 1.00 92.00 93 HIS A N 1
ATOM 734 C CA . HIS A 1 93 ? -5.907 -4.113 6.152 1.00 92.00 93 HIS A CA 1
ATOM 735 C C . HIS A 1 93 ? -5.256 -5.382 5.599 1.00 92.00 93 HIS A C 1
ATOM 737 O O . HIS A 1 93 ? -4.533 -5.303 4.615 1.00 92.00 93 HIS A O 1
ATOM 743 N N . ASN A 1 94 ? -5.580 -6.551 6.157 1.00 92.25 94 ASN A N 1
ATOM 744 C CA . ASN A 1 94 ? -5.003 -7.820 5.707 1.00 92.25 94 ASN A CA 1
ATOM 745 C C . ASN A 1 94 ? -5.305 -8.104 4.229 1.00 92.25 94 ASN A C 1
ATOM 747 O O . ASN A 1 94 ? -4.411 -8.483 3.481 1.00 92.25 94 ASN A O 1
ATOM 751 N N . LYS A 1 95 ? -6.545 -7.857 3.791 1.00 93.50 95 LYS A N 1
ATOM 752 C CA . LYS A 1 95 ? -6.941 -8.041 2.389 1.00 93.50 95 LYS A CA 1
ATOM 753 C C . LYS A 1 95 ? -6.222 -7.074 1.443 1.00 93.50 95 LYS A C 1
ATOM 755 O O . LYS A 1 95 ? -5.868 -7.451 0.333 1.00 93.50 95 LYS A O 1
ATOM 760 N N . LEU A 1 96 ? -6.032 -5.822 1.858 1.00 93.56 96 LEU A N 1
ATOM 761 C CA . LEU A 1 96 ? -5.293 -4.829 1.077 1.00 93.56 96 LEU A CA 1
ATOM 762 C C . LEU A 1 96 ? -3.803 -5.168 1.008 1.00 93.56 96 LEU A C 1
ATOM 764 O O . LEU A 1 96 ? -3.204 -4.978 -0.043 1.00 93.56 96 LEU A O 1
ATOM 768 N N . THR A 1 97 ? -3.222 -5.698 2.087 1.00 94.75 97 THR A N 1
ATOM 769 C CA . THR A 1 97 ? -1.839 -6.186 2.096 1.00 94.75 97 THR A CA 1
ATOM 770 C C . THR A 1 97 ? -1.654 -7.345 1.121 1.00 94.75 97 THR A C 1
ATOM 772 O O . THR A 1 97 ? -0.752 -7.280 0.301 1.00 94.75 97 THR A O 1
ATOM 775 N N . GLU A 1 98 ? -2.541 -8.341 1.127 1.00 94.75 98 GLU A N 1
ATOM 776 C CA . GLU A 1 98 ? -2.486 -9.461 0.173 1.00 94.75 98 GLU A CA 1
ATOM 777 C C . GLU A 1 98 ? -2.595 -8.983 -1.288 1.00 94.75 98 GLU A C 1
ATOM 779 O O . GLU A 1 98 ? -1.844 -9.419 -2.159 1.00 94.75 98 GLU A O 1
ATOM 784 N N . LEU A 1 99 ? -3.506 -8.041 -1.568 1.00 94.19 99 LEU A N 1
ATOM 785 C CA . LEU A 1 99 ? -3.627 -7.430 -2.897 1.00 94.19 99 LEU A CA 1
ATOM 786 C C . LEU A 1 99 ? -2.358 -6.672 -3.302 1.00 94.19 99 LEU A C 1
ATOM 788 O O . LEU A 1 99 ? -1.952 -6.748 -4.460 1.00 94.19 99 LEU A O 1
ATOM 792 N N . LEU A 1 100 ? -1.757 -5.938 -2.366 1.00 94.69 100 LEU A N 1
ATOM 793 C CA . LEU A 1 100 ? -0.525 -5.194 -2.597 1.00 94.69 100 LEU A CA 1
ATOM 794 C C . LEU A 1 100 ? 0.640 -6.140 -2.902 1.00 94.69 100 LEU A C 1
ATOM 796 O O . LEU A 1 100 ? 1.331 -5.919 -3.887 1.00 94.69 100 LEU A O 1
ATOM 800 N N . GLU A 1 101 ? 0.796 -7.216 -2.129 1.00 95.56 101 GLU A N 1
ATOM 801 C CA . GLU A 1 101 ? 1.828 -8.236 -2.349 1.00 95.56 101 GLU A CA 1
ATOM 802 C C . GLU A 1 101 ? 1.725 -8.845 -3.756 1.00 95.56 101 GLU A C 1
ATOM 804 O O . GLU A 1 101 ? 2.718 -8.894 -4.476 1.00 95.56 101 GLU A O 1
ATOM 809 N N . MET A 1 102 ? 0.518 -9.200 -4.217 1.00 93.31 102 MET A N 1
ATOM 810 C CA . MET A 1 102 ? 0.327 -9.714 -5.584 1.00 93.31 102 MET A CA 1
ATOM 811 C C . MET A 1 102 ? 0.747 -8.715 -6.672 1.00 93.31 102 MET A C 1
ATOM 813 O O . MET A 1 102 ? 1.313 -9.103 -7.701 1.00 93.31 102 MET A O 1
ATOM 817 N N . VAL A 1 103 ? 0.440 -7.429 -6.476 1.00 93.69 103 VAL A N 1
ATOM 818 C CA . VAL A 1 103 ? 0.812 -6.366 -7.420 1.00 93.69 103 VAL A CA 1
ATOM 819 C C . VAL A 1 103 ? 2.322 -6.141 -7.403 1.00 93.69 103 VAL A C 1
ATOM 821 O O . VAL A 1 103 ? 2.927 -6.058 -8.472 1.00 93.69 103 VAL A O 1
ATOM 824 N N . ASP A 1 104 ? 2.929 -6.083 -6.220 1.00 94.50 104 ASP A N 1
ATOM 825 C CA . ASP A 1 104 ? 4.363 -5.863 -6.043 1.00 94.50 104 ASP A CA 1
ATOM 826 C C . ASP A 1 104 ? 5.183 -7.014 -6.635 1.00 94.50 104 ASP A C 1
ATOM 828 O O . ASP A 1 104 ? 6.103 -6.764 -7.415 1.00 94.50 104 ASP A O 1
ATOM 832 N N . ASP A 1 105 ? 4.808 -8.266 -6.368 1.00 92.75 105 ASP A N 1
ATOM 833 C CA . ASP A 1 105 ? 5.480 -9.445 -6.923 1.00 92.75 105 ASP A CA 1
ATOM 834 C C . ASP A 1 105 ? 5.435 -9.447 -8.458 1.00 92.75 105 ASP A C 1
ATOM 836 O O . ASP A 1 105 ? 6.451 -9.656 -9.131 1.00 92.75 105 ASP A O 1
ATOM 840 N N . THR A 1 106 ? 4.269 -9.138 -9.034 1.00 90.81 106 THR A N 1
ATOM 841 C CA . THR A 1 106 ? 4.106 -9.032 -10.492 1.00 90.81 106 THR A CA 1
ATOM 842 C C . THR A 1 106 ? 4.956 -7.896 -11.061 1.00 90.81 106 THR A C 1
ATOM 844 O O . THR A 1 106 ? 5.595 -8.048 -12.105 1.00 90.81 106 THR A O 1
ATOM 847 N N . ASN A 1 107 ? 5.003 -6.756 -10.370 1.00 92.12 107 ASN A N 1
ATOM 848 C CA . ASN A 1 107 ? 5.786 -5.600 -10.785 1.00 92.12 107 ASN A CA 1
ATOM 849 C C . ASN A 1 107 ? 7.295 -5.887 -10.737 1.00 92.12 107 ASN A C 1
ATOM 851 O O . ASN A 1 107 ? 8.020 -5.491 -11.648 1.00 92.12 107 ASN A O 1
ATOM 855 N N . ILE A 1 108 ? 7.777 -6.628 -9.737 1.00 92.44 108 ILE A N 1
ATOM 856 C CA . ILE A 1 108 ? 9.182 -7.056 -9.652 1.00 92.44 108 ILE A CA 1
ATOM 857 C C . ILE A 1 108 ? 9.557 -7.933 -10.855 1.00 92.44 108 ILE A C 1
ATOM 859 O O . ILE A 1 108 ? 10.608 -7.716 -11.472 1.00 92.44 108 ILE A O 1
ATOM 863 N N . LEU A 1 109 ? 8.700 -8.890 -11.225 1.00 89.88 109 LEU A N 1
ATOM 864 C CA . LEU A 1 109 ? 8.934 -9.749 -12.390 1.00 89.88 109 LEU A CA 1
ATOM 865 C C . LEU A 1 109 ? 8.962 -8.936 -13.691 1.00 89.88 109 LEU A C 1
ATOM 867 O O . LEU A 1 109 ? 9.946 -9.001 -14.429 1.00 89.88 109 LEU A O 1
ATOM 871 N N . LEU A 1 110 ? 7.951 -8.092 -13.921 1.00 89.62 110 LEU A N 1
ATOM 872 C CA . LEU A 1 110 ? 7.890 -7.218 -15.099 1.00 89.62 110 LEU A CA 1
ATOM 873 C C . LEU A 1 110 ? 9.079 -6.250 -15.163 1.00 89.62 110 LEU A C 1
ATOM 875 O O . LEU A 1 110 ? 9.672 -6.048 -16.221 1.00 89.62 110 LEU A O 1
ATOM 879 N N . SER A 1 111 ? 9.473 -5.674 -14.027 1.00 89.31 111 SER A N 1
ATOM 880 C CA . SER A 1 111 ? 10.626 -4.775 -13.933 1.00 89.31 111 SER A CA 1
ATOM 881 C C . SER A 1 111 ? 11.923 -5.480 -14.317 1.00 89.31 111 SER A C 1
ATOM 883 O O . SER A 1 111 ? 12.784 -4.882 -14.963 1.00 89.31 111 SER A O 1
ATOM 885 N N . THR A 1 112 ? 12.056 -6.759 -13.966 1.00 88.62 112 THR A N 1
ATOM 886 C CA . THR A 1 112 ? 13.213 -7.578 -14.335 1.00 88.62 112 THR A CA 1
ATOM 887 C C . THR A 1 112 ? 13.269 -7.802 -15.848 1.00 88.62 112 THR A C 1
ATOM 889 O O . THR A 1 112 ? 14.322 -7.594 -16.454 1.00 88.62 112 THR A O 1
ATOM 892 N N . ASP A 1 113 ? 12.140 -8.133 -16.479 1.00 88.06 113 ASP A N 1
ATOM 893 C CA . ASP A 1 113 ? 12.043 -8.304 -17.936 1.00 88.06 113 ASP A CA 1
ATOM 894 C C . ASP A 1 113 ? 12.359 -7.007 -18.695 1.00 88.06 113 ASP A C 1
ATOM 896 O O . ASP A 1 113 ? 13.153 -6.998 -19.646 1.00 88.06 113 ASP A O 1
ATOM 900 N N . VAL A 1 114 ? 11.792 -5.886 -18.240 1.00 89.44 114 VAL A N 1
ATOM 901 C CA . VAL A 1 114 ? 12.042 -4.556 -18.814 1.00 89.44 114 VAL A CA 1
ATOM 902 C C . VAL A 1 114 ? 13.515 -4.178 -18.670 1.00 89.44 114 VAL A C 1
ATOM 904 O O . VAL A 1 114 ? 14.140 -3.737 -19.639 1.00 89.44 114 VAL A O 1
ATOM 907 N N . TYR A 1 115 ? 14.099 -4.386 -17.488 1.00 89.44 115 TYR A N 1
ATOM 908 C CA . TYR A 1 115 ? 15.502 -4.080 -17.226 1.00 89.44 115 TYR A CA 1
ATOM 909 C C . TYR A 1 115 ? 16.443 -4.908 -18.106 1.00 89.44 115 TYR A C 1
ATOM 911 O O . TYR A 1 115 ? 17.356 -4.366 -18.733 1.00 89.44 115 TYR A O 1
ATOM 919 N N . HIS A 1 116 ? 16.206 -6.215 -18.208 1.00 89.00 116 HIS A N 1
ATOM 920 C CA . HIS A 1 116 ? 17.008 -7.096 -19.048 1.00 89.00 116 HIS A CA 1
ATOM 921 C C . HIS A 1 116 ? 16.890 -6.760 -20.538 1.00 89.00 116 HIS A C 1
ATOM 923 O O . HIS A 1 116 ? 17.904 -6.734 -21.241 1.00 89.00 116 HIS A O 1
ATOM 929 N N . SER A 1 117 ? 15.687 -6.433 -21.012 1.00 87.50 117 SER A N 1
ATOM 930 C CA . SER A 1 117 ? 15.457 -5.990 -22.392 1.00 87.50 117 SER A CA 1
ATOM 931 C C . SER A 1 117 ? 16.200 -4.685 -22.694 1.00 87.50 117 SER A C 1
ATOM 933 O O . SER A 1 117 ? 16.889 -4.572 -23.714 1.00 87.50 117 SER A O 1
ATOM 935 N N . ALA A 1 118 ? 16.149 -3.720 -21.771 1.00 88.88 118 ALA A N 1
ATOM 936 C CA . ALA A 1 118 ? 16.893 -2.469 -21.879 1.00 88.88 118 ALA A CA 1
ATOM 937 C C . ALA A 1 118 ? 18.416 -2.700 -21.892 1.00 88.88 118 ALA A C 1
ATOM 939 O O . ALA A 1 118 ? 19.127 -2.111 -22.711 1.00 88.88 118 ALA A O 1
ATOM 940 N N . LEU A 1 119 ? 18.928 -3.599 -21.043 1.00 90.25 119 LEU A N 1
ATOM 941 C CA . LEU A 1 119 ? 20.344 -3.978 -21.029 1.00 90.25 119 LEU A CA 1
ATOM 942 C C . LEU A 1 119 ? 20.789 -4.648 -22.330 1.00 90.25 119 LEU A C 1
ATOM 944 O O . LEU A 1 119 ? 21.880 -4.355 -22.825 1.00 90.25 119 LEU A O 1
ATOM 948 N N . ALA A 1 120 ? 19.973 -5.544 -22.886 1.00 88.75 120 ALA A N 1
ATOM 949 C CA . ALA A 1 120 ? 20.271 -6.204 -24.151 1.00 88.75 120 ALA A CA 1
ATOM 950 C C . ALA A 1 120 ? 20.413 -5.176 -25.285 1.00 88.75 120 ALA A C 1
ATOM 952 O O . ALA A 1 120 ? 21.400 -5.209 -26.025 1.00 88.75 120 ALA A O 1
ATOM 953 N N . TYR A 1 121 ? 19.490 -4.211 -25.359 1.00 89.25 121 TYR A N 1
ATOM 954 C CA . TYR A 1 121 ? 19.564 -3.113 -26.321 1.00 89.25 121 TYR A CA 1
ATOM 955 C C . TYR A 1 121 ? 20.799 -2.229 -26.102 1.00 89.25 121 TYR A C 1
ATOM 957 O O . TYR A 1 121 ? 21.562 -1.990 -27.038 1.00 89.25 121 TYR A O 1
ATOM 965 N N . TYR A 1 122 ? 21.065 -1.805 -24.863 1.00 90.69 122 TYR A N 1
ATOM 966 C CA . TYR A 1 122 ? 22.249 -1.007 -24.531 1.00 90.69 122 TYR A CA 1
ATOM 967 C C . TYR A 1 122 ? 23.557 -1.707 -24.933 1.00 90.69 122 TYR A C 1
ATOM 969 O O . TYR A 1 122 ? 24.437 -1.095 -25.544 1.00 90.69 122 TYR A O 1
ATOM 977 N N . ASN A 1 123 ? 23.679 -3.006 -24.647 1.00 89.81 123 ASN A N 1
ATOM 978 C CA . ASN A 1 123 ? 24.846 -3.798 -25.025 1.00 89.81 123 ASN A CA 1
ATOM 979 C C . ASN A 1 123 ? 24.985 -3.938 -26.545 1.00 89.81 123 ASN A C 1
ATOM 981 O O . ASN A 1 123 ? 26.104 -3.871 -27.058 1.00 89.81 123 ASN A O 1
ATOM 985 N N . ASN A 1 124 ? 23.874 -4.086 -27.271 1.00 90.62 124 ASN A N 1
ATOM 986 C CA . ASN A 1 124 ? 23.881 -4.112 -28.731 1.00 90.62 124 ASN A CA 1
ATOM 987 C C . ASN A 1 124 ? 24.365 -2.774 -29.316 1.00 90.62 124 ASN A C 1
ATOM 989 O O . ASN A 1 124 ? 25.292 -2.760 -30.123 1.00 90.62 124 ASN A O 1
ATOM 993 N N . VAL A 1 125 ? 23.826 -1.649 -28.834 1.00 90.75 125 VAL A N 1
ATOM 994 C CA . VAL A 1 125 ? 24.237 -0.297 -29.250 1.00 90.75 125 VAL A CA 1
ATOM 995 C C . VAL A 1 125 ? 25.713 -0.043 -28.928 1.00 90.75 125 VAL A C 1
ATOM 997 O O . VAL A 1 125 ? 26.443 0.504 -29.756 1.00 90.75 125 VAL A O 1
ATOM 1000 N N . LYS A 1 126 ? 26.194 -0.499 -27.765 1.00 89.19 126 LYS A N 1
ATOM 1001 C CA . LYS A 1 126 ? 27.615 -0.438 -27.394 1.00 89.19 126 LYS A CA 1
ATOM 1002 C C . LYS A 1 126 ? 28.496 -1.196 -28.388 1.00 89.19 126 LYS A C 1
ATOM 1004 O O . LYS A 1 126 ? 29.500 -0.655 -28.845 1.00 89.19 126 LYS A O 1
ATOM 1009 N N . GLN A 1 127 ? 28.138 -2.436 -28.724 1.00 90.50 127 GLN A N 1
ATOM 1010 C CA . GLN A 1 127 ? 28.885 -3.240 -29.698 1.00 90.50 127 GLN A CA 1
ATOM 1011 C C . GLN A 1 127 ? 28.858 -2.601 -31.092 1.00 90.50 127 GLN A C 1
ATOM 1013 O O . GLN A 1 127 ? 29.892 -2.520 -31.750 1.00 90.50 127 GLN A O 1
ATOM 1018 N N . ALA A 1 128 ? 27.705 -2.086 -31.520 1.00 88.50 128 ALA A N 1
ATOM 1019 C CA . ALA A 1 128 ? 27.558 -1.403 -32.799 1.00 88.50 128 ALA A CA 1
ATOM 1020 C C . ALA A 1 128 ? 28.403 -0.116 -32.875 1.00 88.50 128 ALA A C 1
ATOM 1022 O O . ALA A 1 128 ? 29.032 0.141 -33.902 1.00 88.50 128 ALA A O 1
ATOM 1023 N N . SER A 1 129 ? 28.502 0.637 -31.774 1.00 89.19 129 SER A N 1
ATOM 1024 C CA . SER A 1 129 ? 29.371 1.816 -31.683 1.00 89.19 129 SER A CA 1
ATOM 1025 C C . SER A 1 129 ? 30.855 1.452 -31.766 1.00 89.19 129 SER A C 1
ATOM 1027 O O . SER A 1 129 ? 31.592 2.096 -32.510 1.00 89.19 129 SER A O 1
ATOM 1029 N N . VAL A 1 130 ? 31.292 0.380 -31.089 1.00 88.94 130 VAL A N 1
ATOM 1030 C CA . VAL A 1 130 ? 32.672 -0.142 -31.205 1.00 88.94 130 VAL A CA 1
ATOM 1031 C C . VAL A 1 130 ? 32.986 -0.579 -32.639 1.00 88.94 130 VAL A C 1
ATOM 1033 O O . VAL A 1 130 ? 34.086 -0.341 -33.134 1.00 88.94 130 VAL A O 1
ATOM 1036 N N . ASN A 1 131 ? 32.004 -1.155 -33.332 1.00 89.94 131 ASN A N 1
ATOM 1037 C CA . ASN A 1 131 ? 32.119 -1.569 -34.730 1.00 89.94 131 ASN A CA 1
ATOM 1038 C C . ASN A 1 131 ? 31.941 -0.409 -35.733 1.00 89.94 131 ASN A C 1
ATOM 1040 O O . ASN A 1 131 ? 31.875 -0.653 -36.935 1.00 89.94 131 ASN A O 1
ATOM 1044 N N . ASN A 1 132 ? 31.887 0.846 -35.265 1.00 85.44 132 ASN A N 1
ATOM 1045 C CA . ASN A 1 132 ? 31.734 2.061 -36.075 1.00 85.44 132 ASN A CA 1
ATOM 1046 C C . ASN A 1 132 ? 30.473 2.086 -36.961 1.00 85.44 132 ASN A C 1
ATOM 1048 O O . ASN A 1 132 ? 30.480 2.672 -38.045 1.00 85.44 132 ASN A O 1
ATOM 1052 N N . VAL A 1 133 ? 29.371 1.481 -36.507 1.00 86.75 133 VAL A N 1
ATOM 1053 C CA . VAL A 1 133 ? 28.083 1.573 -37.208 1.00 86.75 133 VAL A CA 1
ATOM 1054 C C . VAL A 1 133 ? 27.576 3.027 -37.149 1.00 86.75 133 VAL A C 1
ATOM 1056 O O . VAL A 1 133 ? 27.457 3.580 -36.048 1.00 86.75 133 VAL A O 1
ATOM 1059 N N . PRO A 1 134 ? 27.253 3.671 -38.288 1.00 84.00 134 PRO A N 1
ATOM 1060 C CA . PRO A 1 134 ? 26.813 5.068 -38.313 1.00 84.00 134 PRO A CA 1
ATOM 1061 C C . PRO A 1 134 ? 25.612 5.342 -37.394 1.00 84.00 134 PRO A C 1
ATOM 1063 O O . PRO A 1 134 ? 24.690 4.538 -37.307 1.00 84.00 134 PRO A O 1
ATOM 1066 N N . GLY A 1 135 ? 25.614 6.484 -36.698 1.00 84.25 135 GLY A N 1
ATOM 1067 C CA . GLY A 1 135 ? 24.510 6.916 -35.824 1.00 84.25 135 GLY A CA 1
ATOM 1068 C C . GLY A 1 135 ? 24.468 6.271 -34.430 1.00 84.25 135 GLY A C 1
ATOM 1069 O O . GLY A 1 135 ? 23.775 6.776 -33.551 1.00 84.25 135 GLY A O 1
ATOM 1070 N N . THR A 1 136 ? 25.246 5.215 -34.172 1.00 84.88 136 THR A N 1
ATOM 1071 C CA . THR A 1 136 ? 25.196 4.488 -32.886 1.00 84.88 136 THR A CA 1
ATOM 1072 C C . THR A 1 136 ? 26.007 5.139 -31.764 1.00 84.88 136 THR A C 1
ATOM 1074 O O 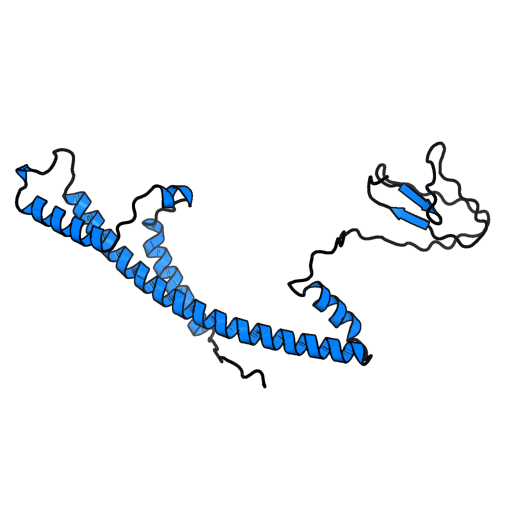. THR A 1 136 ? 25.650 5.011 -30.596 1.00 84.88 136 THR A O 1
ATOM 1077 N N . THR A 1 137 ? 27.052 5.904 -32.092 1.00 83.25 137 THR A N 1
ATOM 1078 C CA . THR A 1 137 ? 27.929 6.559 -31.104 1.00 83.25 137 THR A CA 1
ATOM 1079 C C . THR A 1 137 ? 27.206 7.621 -30.277 1.00 83.25 137 THR A C 1
ATOM 1081 O O . THR A 1 137 ? 27.400 7.686 -29.066 1.00 83.25 137 THR A O 1
ATOM 1084 N N . THR A 1 138 ? 26.343 8.426 -30.903 1.00 87.25 138 THR A N 1
ATOM 1085 C CA . THR A 1 138 ? 25.557 9.454 -30.201 1.00 87.25 138 THR A CA 1
ATOM 1086 C C . THR A 1 138 ? 24.545 8.816 -29.249 1.00 87.25 138 THR A C 1
ATOM 1088 O O . THR A 1 138 ? 24.450 9.229 -28.098 1.00 87.25 138 THR A O 1
ATOM 1091 N N . ILE A 1 139 ? 23.857 7.759 -29.698 1.00 86.62 139 ILE A N 1
ATOM 1092 C CA . ILE A 1 139 ? 22.889 7.006 -28.885 1.00 86.62 139 ILE A CA 1
ATOM 1093 C C . ILE A 1 139 ? 23.596 6.331 -27.703 1.00 86.62 139 ILE A C 1
ATOM 1095 O O . ILE A 1 139 ? 23.124 6.399 -26.571 1.00 86.62 139 ILE A O 1
ATOM 1099 N N . PHE A 1 140 ? 24.756 5.712 -27.939 1.00 87.81 140 PHE A N 1
ATOM 1100 C CA . PHE A 1 140 ? 25.535 5.080 -26.878 1.00 87.81 140 PHE A CA 1
ATOM 1101 C C . PHE A 1 140 ? 25.978 6.083 -25.807 1.00 87.81 140 PHE A C 1
ATOM 1103 O O . PHE A 1 140 ? 25.853 5.793 -24.620 1.00 87.81 140 PHE A O 1
ATOM 1110 N N . GLN A 1 141 ? 26.492 7.252 -26.205 1.00 86.25 141 GLN A N 1
ATOM 1111 C CA . GLN A 1 141 ? 26.949 8.280 -25.263 1.00 86.25 141 GLN A CA 1
ATOM 1112 C C . GLN A 1 141 ? 25.815 8.810 -24.383 1.00 86.25 141 GLN A C 1
ATOM 1114 O O . GLN A 1 141 ? 26.038 9.023 -23.193 1.00 86.25 141 GLN A O 1
ATOM 1119 N N . ASP A 1 142 ? 24.621 8.991 -24.948 1.00 88.12 142 ASP A N 1
ATOM 1120 C CA . ASP A 1 142 ? 23.435 9.427 -24.210 1.00 88.12 142 ASP A CA 1
ATOM 1121 C C . ASP A 1 142 ? 22.983 8.367 -23.191 1.00 88.12 142 ASP A C 1
ATOM 1123 O O . ASP A 1 142 ? 22.951 8.622 -21.985 1.00 88.12 142 ASP A O 1
ATOM 1127 N N . LEU A 1 143 ? 22.780 7.122 -23.639 1.00 88.50 143 LEU A N 1
ATOM 1128 C CA . LEU A 1 143 ? 22.394 6.014 -22.755 1.00 88.50 143 LEU A CA 1
ATOM 1129 C C . LEU A 1 143 ? 23.442 5.739 -21.667 1.00 88.50 143 LEU A C 1
ATOM 1131 O O . LEU A 1 143 ? 23.102 5.421 -20.530 1.00 88.50 143 LEU A O 1
ATOM 1135 N N . GLN A 1 144 ? 24.727 5.891 -21.991 1.00 86.12 144 GLN A N 1
ATOM 1136 C CA . GLN A 1 144 ? 25.813 5.737 -21.027 1.00 86.12 144 GLN A CA 1
ATOM 1137 C C . GLN A 1 144 ? 25.775 6.810 -19.924 1.00 86.12 144 GLN A C 1
ATOM 1139 O O . GLN A 1 144 ? 26.198 6.534 -18.800 1.00 86.12 144 GLN A O 1
ATOM 1144 N N . GLN A 1 145 ? 25.303 8.028 -20.211 1.00 86.81 145 GLN A N 1
ATOM 1145 C CA . GLN A 1 145 ? 25.148 9.072 -19.189 1.00 86.81 145 GLN A CA 1
ATOM 1146 C C . GLN A 1 145 ? 24.024 8.753 -18.205 1.00 86.81 145 GLN A C 1
ATOM 1148 O O . GLN A 1 145 ? 24.172 9.039 -17.020 1.00 86.81 145 GLN A O 1
ATOM 1153 N N . GLN A 1 146 ? 22.951 8.125 -18.684 1.00 83.69 146 GLN A N 1
ATOM 1154 C CA . GLN A 1 146 ? 21.780 7.767 -17.882 1.00 83.69 146 GLN A CA 1
ATOM 1155 C C . GLN A 1 146 ? 21.936 6.433 -17.131 1.00 83.69 146 GLN A C 1
ATOM 1157 O O . GLN A 1 146 ? 21.081 6.077 -16.321 1.00 83.69 146 GLN A O 1
ATOM 1162 N N . PHE A 1 147 ? 23.007 5.672 -17.384 1.00 82.25 147 PHE A N 1
ATOM 1163 C CA . PHE A 1 147 ? 23.184 4.354 -16.780 1.00 82.25 147 PHE A CA 1
ATOM 1164 C C . PHE A 1 147 ? 23.431 4.452 -15.257 1.00 82.25 147 PHE A C 1
ATOM 1166 O O . PHE A 1 147 ? 24.401 5.096 -14.833 1.00 82.25 147 PHE A O 1
ATOM 1173 N N . PRO A 1 148 ? 22.607 3.797 -14.418 1.00 72.44 148 PRO A N 1
ATOM 1174 C CA . PRO A 1 148 ? 22.755 3.847 -12.967 1.00 72.44 148 PRO A CA 1
ATOM 1175 C C . PRO A 1 148 ? 24.046 3.146 -12.515 1.00 72.44 148 PRO A C 1
ATOM 1177 O O . PRO A 1 148 ? 24.423 2.103 -13.045 1.00 72.44 148 PRO A O 1
ATOM 1180 N N . GLY A 1 149 ? 24.737 3.710 -11.519 1.00 63.62 149 GLY A N 1
ATOM 1181 C CA . GLY A 1 149 ? 25.944 3.103 -10.936 1.00 63.62 149 GLY A CA 1
ATOM 1182 C C . GLY A 1 149 ? 27.282 3.636 -11.460 1.00 63.62 149 GLY A C 1
ATOM 1183 O O . GLY A 1 149 ? 28.330 3.094 -11.107 1.00 63.62 149 GLY A O 1
ATOM 1184 N N . ARG A 1 150 ? 27.300 4.728 -12.238 1.00 59.38 150 ARG A N 1
ATOM 1185 C CA . ARG A 1 150 ? 28.528 5.529 -12.348 1.00 59.38 150 ARG A CA 1
ATOM 1186 C C . ARG A 1 150 ? 28.868 6.072 -10.952 1.00 59.38 150 ARG A C 1
ATOM 1188 O O . ARG A 1 150 ? 28.012 6.737 -10.367 1.00 59.38 150 ARG A O 1
ATOM 1195 N N . PRO A 1 151 ? 30.087 5.864 -10.410 1.00 47.69 151 PRO A N 1
ATOM 1196 C CA . PRO A 1 151 ? 30.542 6.735 -9.337 1.00 47.69 151 PRO A CA 1
ATOM 1197 C C . PRO A 1 151 ? 30.424 8.160 -9.876 1.00 47.69 151 PRO A C 1
ATOM 1199 O O . PRO A 1 151 ? 30.797 8.405 -11.027 1.00 47.69 151 PRO A O 1
ATOM 1202 N N . ALA A 1 152 ? 29.847 9.069 -9.093 1.00 48.03 152 ALA A N 1
ATOM 1203 C CA . ALA A 1 152 ? 29.765 10.479 -9.442 1.00 48.03 152 ALA A CA 1
ATOM 1204 C C . ALA A 1 152 ? 31.191 11.047 -9.543 1.00 48.03 152 ALA A C 1
ATOM 1206 O O . ALA A 1 152 ? 31.720 11.649 -8.615 1.00 48.03 152 ALA A O 1
ATOM 1207 N N . GLY A 1 153 ? 31.856 10.802 -10.668 1.00 43.94 153 GLY A N 1
ATOM 1208 C CA . GLY A 1 153 ? 33.129 11.396 -11.011 1.00 43.94 153 GLY A CA 1
ATOM 1209 C C . GLY A 1 153 ? 32.860 12.827 -11.422 1.00 43.94 153 GLY A C 1
ATOM 1210 O O . GLY A 1 153 ? 32.641 13.066 -12.601 1.00 43.94 153 GLY A O 1
ATOM 1211 N N . SER A 1 154 ? 32.790 13.727 -10.436 1.00 40.16 154 SER A N 1
ATOM 1212 C CA . SER A 1 154 ? 33.036 15.175 -10.549 1.00 40.16 154 SER A CA 1
ATOM 1213 C C . SER A 1 154 ? 32.709 15.799 -11.917 1.00 40.16 154 SER A C 1
ATOM 1215 O O . SER A 1 154 ? 33.552 16.443 -12.543 1.00 40.16 154 SER A O 1
ATOM 1217 N N . GLY A 1 155 ? 31.494 15.578 -12.409 1.00 38.84 155 GLY A N 1
ATOM 1218 C CA . GLY A 1 155 ? 31.010 16.139 -13.659 1.00 38.84 155 GLY A CA 1
ATOM 1219 C C . GLY A 1 155 ? 30.228 17.394 -13.342 1.00 38.84 155 GLY A C 1
ATOM 1220 O O . GLY A 1 155 ? 29.005 17.350 -13.277 1.00 38.84 155 GLY A O 1
ATOM 1221 N N . THR A 1 156 ? 30.931 18.496 -13.093 1.00 36.03 156 THR A N 1
ATOM 1222 C CA . THR A 1 156 ? 30.330 19.829 -13.059 1.00 36.03 156 THR A CA 1
ATOM 1223 C C . THR A 1 156 ? 29.509 20.013 -14.332 1.00 36.03 156 THR A C 1
ATOM 1225 O O . THR A 1 156 ? 30.062 20.121 -15.426 1.00 36.03 156 THR A O 1
ATOM 1228 N N . SER A 1 157 ? 28.186 20.064 -14.194 1.00 42.53 157 SER A N 1
ATOM 1229 C CA . SER A 1 157 ? 27.274 20.563 -15.218 1.00 42.53 157 SER A CA 1
ATOM 1230 C C . SER A 1 157 ? 27.472 22.078 -15.345 1.00 42.53 157 SER A C 1
ATOM 1232 O O . SER A 1 157 ? 26.685 22.876 -14.845 1.00 42.53 157 SER A O 1
ATOM 1234 N N . GLY A 1 158 ? 28.590 22.481 -15.944 1.00 36.75 158 GLY A N 1
ATOM 1235 C CA . GLY A 1 158 ? 28.921 23.863 -16.266 1.00 36.75 158 GLY A CA 1
ATOM 1236 C C . GLY A 1 158 ? 29.199 23.946 -17.756 1.00 36.75 158 GLY A C 1
ATOM 1237 O O . GLY A 1 158 ? 30.267 23.540 -18.209 1.00 36.75 158 GLY A O 1
ATOM 1238 N N . GLY A 1 159 ? 28.222 24.423 -18.527 1.00 40.44 159 GLY A N 1
ATOM 1239 C CA . GLY A 1 159 ? 28.361 24.609 -19.968 1.00 40.44 159 GLY A CA 1
ATOM 1240 C C . GLY A 1 159 ? 29.503 25.574 -20.283 1.00 40.44 159 GLY A C 1
ATOM 1241 O O . GLY A 1 159 ? 29.368 26.783 -20.117 1.00 40.44 159 GLY A O 1
ATOM 1242 N N . SER A 1 160 ? 30.637 25.046 -20.745 1.00 39.59 160 SER A N 1
ATOM 1243 C CA . SER A 1 160 ? 31.710 25.855 -21.318 1.00 39.59 160 SER A CA 1
ATOM 1244 C C . SER A 1 160 ? 31.352 26.171 -22.769 1.00 39.59 160 SER A C 1
ATOM 1246 O O . SER A 1 160 ? 31.563 25.361 -23.672 1.00 39.59 160 SER A O 1
ATOM 1248 N N . THR A 1 161 ? 30.775 27.348 -23.000 1.00 40.91 161 THR A N 1
ATOM 1249 C CA . THR A 1 161 ? 30.512 27.852 -24.352 1.00 40.91 161 THR A CA 1
ATOM 1250 C C . THR A 1 161 ? 31.826 28.334 -24.965 1.00 40.91 161 THR A C 1
ATOM 1252 O O . THR A 1 161 ? 32.398 29.333 -24.532 1.00 40.91 161 THR A O 1
ATOM 1255 N N . THR A 1 162 ? 32.329 27.618 -25.972 1.00 43.41 162 THR A N 1
ATOM 1256 C CA . THR A 1 162 ? 33.496 28.045 -26.757 1.00 43.41 162 THR A CA 1
ATOM 1257 C C . THR A 1 162 ? 33.018 28.821 -27.981 1.00 43.41 162 THR A C 1
ATOM 1259 O O . THR A 1 162 ? 32.418 28.236 -28.878 1.00 43.41 162 THR A O 1
ATOM 1262 N N . THR A 1 163 ? 33.307 30.122 -28.041 1.00 42.94 163 THR A N 1
ATOM 1263 C CA . THR A 1 163 ? 33.048 30.953 -29.229 1.00 42.94 163 THR A CA 1
ATOM 1264 C C . THR A 1 163 ? 34.359 31.203 -29.966 1.00 42.94 163 THR A C 1
ATOM 1266 O O . THR A 1 163 ? 35.283 31.798 -29.413 1.00 42.94 163 THR A O 1
ATOM 1269 N N . VAL A 1 164 ? 34.449 30.765 -31.223 1.00 46.44 164 VAL A N 1
ATOM 1270 C CA . VAL A 1 164 ? 35.584 31.073 -32.106 1.00 46.44 164 VAL A CA 1
ATOM 1271 C C . VAL A 1 164 ? 35.324 32.421 -32.770 1.00 46.44 164 VAL A C 1
ATOM 1273 O O . VAL A 1 164 ? 34.312 32.590 -33.445 1.00 46.44 164 VAL A O 1
ATOM 1276 N N . ILE A 1 165 ? 36.231 33.380 -32.589 1.00 51.47 165 ILE A N 1
ATOM 1277 C CA . ILE A 1 165 ? 36.114 34.725 -33.165 1.00 51.47 165 ILE A CA 1
ATOM 1278 C C . ILE A 1 165 ? 37.264 34.915 -34.150 1.00 51.47 165 ILE A C 1
ATOM 1280 O O . ILE A 1 165 ? 38.431 34.841 -33.770 1.00 51.47 165 ILE A O 1
ATOM 1284 N N . GLN A 1 166 ? 36.938 35.132 -35.422 1.00 46.66 166 GLN A N 1
ATOM 1285 C CA . GLN A 1 166 ? 37.909 35.461 -36.466 1.00 46.66 166 GLN A CA 1
ATOM 1286 C C . GLN A 1 166 ? 38.108 36.982 -36.451 1.00 46.66 166 GLN A C 1
ATOM 1288 O O . GLN A 1 166 ? 37.176 37.719 -36.763 1.00 46.66 166 GLN A O 1
ATOM 1293 N N . ALA A 1 167 ? 39.286 37.463 -36.050 1.00 49.12 167 ALA A N 1
ATOM 1294 C CA . ALA A 1 167 ? 39.581 38.894 -35.995 1.00 49.12 167 ALA A CA 1
ATOM 1295 C C . ALA A 1 167 ? 40.774 39.261 -36.881 1.00 49.12 167 ALA A C 1
ATOM 1297 O O . ALA A 1 167 ? 41.826 38.619 -36.832 1.00 49.12 167 ALA A O 1
ATOM 1298 N N . THR A 1 168 ? 40.611 40.326 -37.665 1.00 49.59 168 THR A N 1
ATOM 1299 C CA . THR A 1 168 ? 41.638 40.878 -38.555 1.00 49.59 168 THR A CA 1
ATOM 1300 C C . THR A 1 168 ? 42.802 41.464 -37.739 1.00 49.59 168 THR A C 1
ATOM 1302 O O . THR A 1 168 ? 42.544 42.151 -36.739 1.00 49.59 168 THR A O 1
ATOM 1305 N N . PRO A 1 169 ? 44.074 41.233 -38.129 1.00 48.19 169 PRO A N 1
ATOM 1306 C CA . PRO A 1 169 ? 45.240 41.738 -37.402 1.00 48.19 169 PRO A CA 1
ATOM 1307 C C . PRO A 1 169 ? 45.168 43.250 -37.148 1.00 48.19 169 PRO A C 1
ATOM 1309 O O . PRO A 1 169 ? 44.848 44.021 -38.048 1.00 48.19 169 PRO A O 1
ATOM 1312 N N . GLY A 1 170 ? 45.447 43.671 -35.912 1.00 49.75 170 GLY A N 1
ATOM 1313 C CA . GLY A 1 170 ? 45.416 45.082 -35.498 1.00 49.75 170 GLY A CA 1
ATOM 1314 C C . GLY A 1 170 ? 44.064 45.599 -34.988 1.00 49.75 170 GLY A C 1
ATOM 1315 O O . GLY A 1 170 ? 43.991 46.734 -34.523 1.00 49.75 170 GLY A O 1
ATOM 1316 N N . THR A 1 171 ? 43.004 44.783 -35.008 1.00 51.31 171 THR A N 1
ATOM 1317 C CA . THR A 1 171 ? 41.680 45.188 -34.504 1.00 51.31 171 THR A CA 1
ATOM 1318 C C . THR A 1 171 ? 41.565 44.959 -32.996 1.00 51.31 171 THR A C 1
ATOM 1320 O O . THR A 1 171 ? 41.840 43.865 -32.502 1.00 51.31 171 THR A O 1
ATOM 1323 N N . LYS A 1 172 ? 41.120 45.978 -32.253 1.00 53.81 172 LYS A N 1
ATOM 1324 C CA . LYS A 1 172 ? 40.849 45.877 -30.812 1.00 53.81 172 LYS A CA 1
ATOM 1325 C C . LYS A 1 172 ? 39.544 45.113 -30.574 1.00 53.81 172 LYS A C 1
ATOM 1327 O O . LYS A 1 172 ? 38.495 45.528 -31.056 1.00 53.81 172 LYS A O 1
ATOM 1332 N N . ILE A 1 173 ? 39.606 44.029 -29.799 1.00 55.75 173 ILE A N 1
ATOM 1333 C CA . ILE A 1 173 ? 38.428 43.259 -29.380 1.00 55.75 173 ILE A CA 1
ATOM 1334 C C . ILE A 1 173 ? 38.119 43.594 -27.921 1.00 55.75 173 ILE A C 1
ATOM 1336 O O . ILE A 1 173 ? 38.977 43.437 -27.053 1.00 55.75 173 ILE A O 1
ATOM 1340 N N . THR A 1 174 ? 36.895 44.051 -27.661 1.00 53.03 174 THR A N 1
ATOM 1341 C CA . THR A 1 174 ? 36.421 44.404 -26.317 1.00 53.03 174 THR A CA 1
ATOM 1342 C C . THR A 1 174 ? 35.405 43.368 -25.853 1.00 53.03 174 THR A C 1
ATOM 1344 O O . THR A 1 174 ? 34.418 43.122 -26.542 1.00 53.03 174 THR A O 1
ATOM 1347 N N . PHE A 1 175 ? 35.624 42.790 -24.672 1.00 56.16 175 PHE A N 1
ATOM 1348 C CA . PHE A 1 175 ? 34.697 41.852 -24.042 1.00 56.16 175 PHE A CA 1
ATOM 1349 C C . PHE A 1 175 ? 34.101 42.485 -22.792 1.00 56.16 175 PHE A C 1
ATOM 1351 O O . PHE A 1 175 ? 34.842 42.902 -21.903 1.00 56.16 175 PHE A O 1
ATOM 1358 N N . ASN A 1 176 ? 32.772 42.542 -22.717 1.00 52.75 176 ASN A N 1
ATOM 1359 C CA . ASN A 1 176 ? 32.088 42.960 -21.502 1.00 52.75 176 ASN A CA 1
ATOM 1360 C C . ASN A 1 176 ? 31.876 41.733 -20.608 1.00 52.75 176 ASN A C 1
ATOM 1362 O O . ASN A 1 176 ? 31.062 40.865 -20.924 1.00 52.75 176 ASN A O 1
ATOM 1366 N N . LEU A 1 177 ? 32.661 41.629 -19.538 1.00 56.00 177 LEU A N 1
ATOM 1367 C CA . LEU A 1 177 ? 32.627 40.498 -18.612 1.00 56.00 177 LEU A CA 1
ATOM 1368 C C . LEU A 1 177 ? 31.653 40.783 -17.457 1.00 56.00 177 LEU A C 1
ATOM 1370 O O . LEU A 1 177 ? 31.719 41.865 -16.869 1.00 56.00 177 LEU A O 1
ATOM 1374 N N . PRO A 1 178 ? 30.785 39.828 -17.075 1.00 54.09 178 PRO A N 1
ATOM 1375 C CA . PRO A 1 178 ? 30.037 39.920 -15.827 1.00 54.09 178 PRO A CA 1
ATOM 1376 C C . PRO A 1 178 ? 30.992 39.939 -14.616 1.00 54.09 178 PRO A C 1
ATOM 1378 O O . PRO A 1 178 ? 32.056 39.319 -14.685 1.00 54.09 178 PRO A O 1
ATOM 1381 N N . PRO A 1 179 ? 30.615 40.550 -13.475 1.00 55.94 179 PRO A N 1
ATOM 1382 C CA . PRO A 1 179 ? 31.517 40.756 -12.330 1.00 55.94 179 PRO A CA 1
ATOM 1383 C C . PRO A 1 179 ? 32.158 39.481 -11.754 1.00 55.94 179 PRO A C 1
ATOM 1385 O O . PRO A 1 179 ? 33.224 39.540 -11.150 1.00 55.94 179 PRO A O 1
ATOM 1388 N N . SER A 1 180 ? 31.515 38.327 -11.932 1.00 56.06 180 SER A N 1
ATOM 1389 C CA . SER A 1 180 ? 31.931 37.025 -11.394 1.00 56.06 180 SER A CA 1
ATOM 1390 C C . SER A 1 180 ? 32.789 36.177 -12.346 1.00 56.06 180 SER A C 1
ATOM 1392 O O . SER A 1 180 ? 33.078 35.022 -12.036 1.00 56.06 180 SER A O 1
ATOM 1394 N N . HIS A 1 181 ? 33.170 36.706 -13.514 1.00 54.12 181 HIS A N 1
ATOM 1395 C CA . HIS A 1 181 ? 33.831 35.937 -14.574 1.00 54.12 181 HIS A CA 1
ATOM 1396 C C . HIS A 1 181 ? 35.263 36.420 -14.827 1.00 54.12 181 HIS A C 1
ATOM 1398 O O . HIS A 1 181 ? 35.540 37.619 -14.826 1.00 54.12 181 HIS A O 1
ATOM 1404 N N . LYS A 1 182 ? 36.176 35.475 -15.086 1.00 58.16 182 LYS A N 1
ATOM 1405 C CA . LYS A 1 182 ? 37.588 35.747 -15.404 1.00 58.16 182 LYS A CA 1
ATOM 1406 C C . LYS A 1 182 ? 37.930 35.264 -16.817 1.00 58.16 182 LYS A C 1
ATOM 1408 O O . LYS A 1 182 ? 37.382 34.269 -17.297 1.00 58.16 182 LYS A O 1
ATOM 1413 N N . LEU A 1 183 ? 38.853 35.968 -17.476 1.00 60.62 183 LEU A N 1
ATOM 1414 C CA . LEU A 1 183 ? 39.320 35.660 -18.831 1.00 60.62 183 LEU A CA 1
ATOM 1415 C C . LEU A 1 183 ? 40.772 35.159 -18.793 1.00 60.62 183 LEU A C 1
ATOM 1417 O O . LEU A 1 183 ? 41.619 35.763 -18.130 1.00 60.62 183 LEU A O 1
ATOM 1421 N N . ALA A 1 184 ? 41.068 34.087 -19.531 1.00 57.53 184 ALA A N 1
ATOM 1422 C CA . ALA A 1 184 ? 42.426 33.570 -19.687 1.00 57.53 184 ALA A CA 1
ATOM 1423 C C . ALA A 1 184 ? 42.754 33.276 -21.156 1.00 57.53 184 ALA A C 1
ATOM 1425 O O . ALA A 1 184 ? 41.892 32.859 -21.937 1.00 57.53 184 ALA A O 1
ATOM 1426 N N . ILE A 1 185 ? 44.027 33.443 -21.514 1.00 60.97 185 ILE A N 1
ATOM 1427 C CA . ILE A 1 185 ? 44.584 33.057 -22.818 1.00 60.97 185 ILE A CA 1
ATOM 1428 C C . ILE A 1 185 ? 45.690 32.051 -22.568 1.00 60.97 185 ILE A C 1
ATOM 1430 O O . ILE A 1 185 ? 46.561 32.307 -21.744 1.00 60.97 185 ILE A O 1
ATOM 1434 N N . ASN A 1 186 ? 45.668 30.912 -23.264 1.00 55.28 186 ASN A N 1
ATOM 1435 C CA . ASN A 1 186 ? 46.712 29.883 -23.154 1.00 55.28 186 ASN A CA 1
ATOM 1436 C C . ASN A 1 186 ? 47.085 29.532 -21.692 1.00 55.28 186 ASN A C 1
ATOM 1438 O O . ASN A 1 186 ? 48.240 29.252 -21.395 1.00 55.28 186 ASN A O 1
ATOM 1442 N N . LYS A 1 187 ? 46.089 29.528 -20.787 1.00 53.19 187 LYS A N 1
ATOM 1443 C CA . LYS A 1 187 ? 46.214 29.285 -19.332 1.00 53.19 187 LYS A CA 1
ATOM 1444 C C . LYS A 1 187 ? 46.911 30.383 -18.506 1.00 53.19 187 LYS A C 1
ATOM 1446 O O . LYS A 1 187 ? 47.207 30.150 -17.340 1.00 53.19 187 LYS A O 1
ATOM 1451 N N . T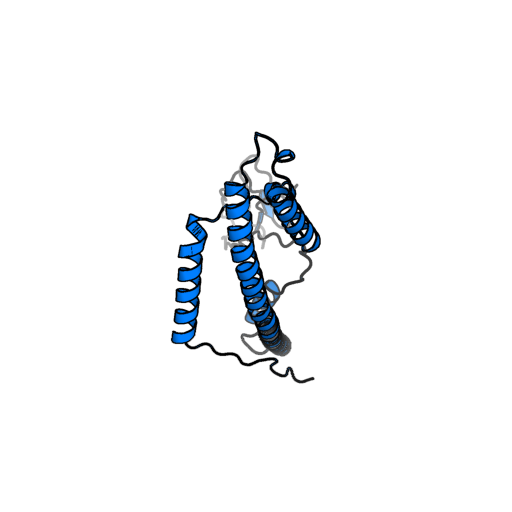HR A 1 188 ? 47.117 31.580 -19.050 1.00 53.62 188 THR A N 1
ATOM 1452 C CA . THR A 1 188 ? 47.576 32.757 -18.293 1.00 53.62 188 THR A CA 1
ATOM 1453 C C . THR A 1 188 ? 46.410 33.720 -18.050 1.00 53.62 188 THR A C 1
ATOM 1455 O O . THR A 1 188 ? 45.691 34.083 -18.986 1.00 53.62 188 THR A O 1
ATOM 1458 N N . TRP A 1 189 ? 46.205 34.112 -16.789 1.00 54.41 189 TRP A N 1
ATOM 1459 C CA . TRP A 1 189 ? 45.135 35.024 -16.370 1.00 54.41 189 TRP A CA 1
ATOM 1460 C C . TRP A 1 189 ? 45.419 36.471 -16.784 1.00 54.41 189 TRP A C 1
ATOM 1462 O O . TRP A 1 189 ? 46.550 36.945 -16.680 1.00 54.41 189 TRP A O 1
ATOM 1472 N N . LEU A 1 190 ? 44.382 37.181 -17.235 1.00 59.47 190 LEU A N 1
ATOM 1473 C CA . LEU A 1 190 ? 44.472 38.588 -17.632 1.00 59.47 190 LEU A CA 1
ATOM 1474 C C . LEU A 1 190 ? 43.937 39.495 -16.515 1.00 59.47 190 LEU A C 1
ATOM 1476 O O . LEU A 1 190 ? 42.829 39.287 -16.022 1.00 59.47 190 LEU A O 1
ATOM 1480 N N . ASN A 1 191 ? 44.706 40.520 -16.133 1.00 55.28 191 ASN A N 1
ATOM 1481 C CA . ASN A 1 191 ? 44.351 41.425 -15.035 1.00 55.28 191 ASN A CA 1
ATOM 1482 C C . ASN A 1 191 ? 43.531 42.631 -15.522 1.00 55.28 191 ASN A C 1
ATOM 1484 O O . ASN A 1 191 ? 43.874 43.290 -16.500 1.00 55.28 191 ASN A O 1
ATOM 1488 N N . ASN A 1 192 ? 42.453 42.941 -14.798 1.00 52.12 192 ASN A N 1
ATOM 1489 C CA . ASN A 1 192 ? 41.393 43.877 -15.198 1.00 52.12 192 ASN A CA 1
ATOM 1490 C C . ASN A 1 192 ? 41.667 45.360 -14.857 1.00 52.12 192 ASN A C 1
ATOM 1492 O O . ASN A 1 192 ? 40.745 46.164 -14.800 1.00 52.12 192 ASN A O 1
ATOM 1496 N N . ALA A 1 193 ? 42.909 45.756 -14.574 1.00 48.41 193 ALA A N 1
ATOM 1497 C CA . ALA A 1 193 ? 43.136 47.066 -13.959 1.00 48.41 193 ALA A CA 1
ATOM 1498 C C . ALA A 1 193 ? 42.845 48.268 -14.881 1.00 48.41 193 ALA A C 1
ATOM 1500 O O . ALA A 1 193 ? 42.606 49.338 -14.346 1.00 48.41 193 ALA A O 1
ATOM 1501 N N . ASN A 1 194 ? 42.828 48.122 -16.217 1.00 43.94 194 ASN A N 1
ATOM 1502 C CA . ASN A 1 194 ? 42.544 49.223 -17.161 1.00 43.94 194 ASN A CA 1
ATOM 1503 C C . ASN A 1 194 ? 41.982 48.748 -18.522 1.00 43.94 194 ASN A C 1
ATOM 1505 O O . ASN A 1 194 ? 42.360 49.252 -19.578 1.00 43.94 194 ASN A O 1
AT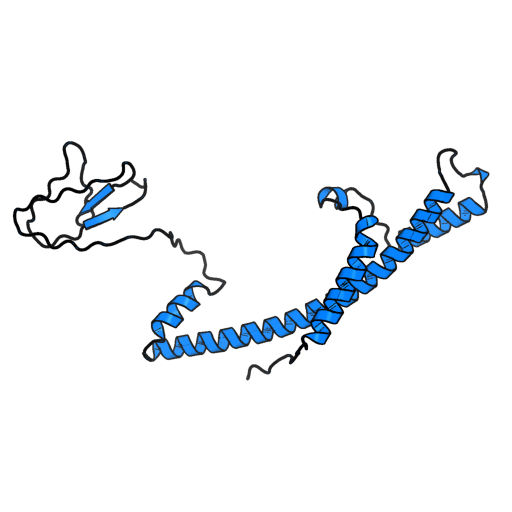OM 1509 N N . GLY A 1 195 ? 41.076 47.765 -18.512 1.00 51.66 195 GLY A N 1
ATOM 1510 C CA . GLY A 1 195 ? 40.525 47.179 -19.737 1.00 51.66 195 GLY A CA 1
ATOM 1511 C C . GLY A 1 195 ? 41.503 46.221 -20.429 1.00 51.66 195 GLY A C 1
ATOM 1512 O O . GLY A 1 195 ? 42.693 46.484 -20.581 1.00 51.66 195 GLY A O 1
ATOM 1513 N N . ILE A 1 196 ? 41.002 45.059 -20.841 1.00 52.66 196 ILE A N 1
ATOM 1514 C CA . ILE A 1 196 ? 41.820 44.016 -21.465 1.00 52.66 196 ILE A CA 1
ATOM 1515 C C . ILE A 1 196 ? 42.026 44.388 -22.942 1.00 52.66 196 ILE A C 1
ATOM 1517 O O . ILE A 1 196 ? 41.066 44.476 -23.709 1.00 52.66 196 ILE A O 1
ATOM 1521 N N . HIS A 1 197 ? 43.267 44.661 -23.352 1.00 50.94 197 HIS A N 1
ATOM 1522 C CA . HIS A 1 197 ? 43.628 44.968 -24.741 1.00 50.94 197 HIS A CA 1
ATOM 1523 C C . HIS A 1 197 ? 44.551 43.884 -25.278 1.00 50.94 197 HIS A C 1
ATOM 1525 O O . HIS A 1 197 ? 45.679 43.728 -24.819 1.00 50.94 197 HIS A O 1
ATOM 1531 N N . LEU A 1 198 ? 44.052 43.121 -26.247 1.00 52.12 198 LEU A N 1
ATOM 1532 C CA . LEU A 1 198 ? 44.787 42.034 -26.877 1.00 52.12 198 LEU A CA 1
ATOM 1533 C C . LEU A 1 198 ? 45.192 42.482 -28.277 1.00 52.12 198 LEU A C 1
ATOM 1535 O O . LEU A 1 198 ? 44.338 42.681 -29.137 1.00 52.12 198 LEU A O 1
ATOM 1539 N N . LEU A 1 199 ? 46.493 42.661 -28.496 1.00 48.38 199 LEU A N 1
ATOM 1540 C CA . LEU A 1 199 ? 47.047 42.828 -29.835 1.00 48.38 199 LEU A CA 1
ATOM 1541 C C . LEU A 1 199 ? 47.346 41.429 -30.378 1.00 48.38 199 LEU A C 1
ATOM 1543 O O . LEU A 1 199 ? 48.096 40.671 -29.768 1.00 48.38 199 LEU A O 1
ATOM 1547 N N . ASN A 1 200 ? 46.703 41.070 -31.487 1.00 50.78 200 ASN A N 1
ATOM 1548 C CA . ASN A 1 200 ? 46.838 39.756 -32.110 1.00 50.78 200 ASN A CA 1
ATOM 1549 C C . ASN A 1 200 ? 48.272 39.559 -32.644 1.00 50.78 200 ASN A C 1
ATOM 1551 O O . ASN A 1 200 ? 48.665 40.244 -33.585 1.00 50.78 200 ASN A O 1
ATOM 1555 N N . GLN A 1 201 ? 49.028 38.634 -32.042 1.00 47.78 201 GLN A N 1
ATOM 1556 C CA . GLN A 1 201 ? 50.394 38.253 -32.443 1.00 47.78 201 GLN A CA 1
ATOM 1557 C C . GLN A 1 201 ? 50.473 36.794 -32.956 1.00 47.78 201 GLN A C 1
ATOM 1559 O O . GLN A 1 201 ? 51.565 36.247 -33.086 1.00 47.78 201 GLN A O 1
ATOM 1564 N N . GLY A 1 202 ? 49.336 36.130 -33.220 1.00 53.75 202 GLY A N 1
ATOM 1565 C CA . GLY A 1 202 ? 49.283 34.725 -33.656 1.00 53.75 202 GLY A CA 1
ATOM 1566 C C . GLY A 1 202 ? 48.020 33.977 -33.193 1.00 53.75 202 GLY A C 1
ATOM 1567 O O . GLY A 1 202 ? 47.179 34.557 -32.503 1.00 53.75 202 GLY A O 1
ATOM 1568 N N . PRO A 1 203 ? 47.853 32.686 -33.550 1.00 51.91 203 PRO A N 1
ATOM 1569 C CA . PRO A 1 203 ? 46.670 31.910 -33.180 1.00 51.91 203 PRO A CA 1
ATOM 1570 C C . PRO A 1 203 ? 46.608 31.697 -31.661 1.00 51.91 203 PRO A C 1
ATOM 1572 O O . PRO A 1 203 ? 47.445 31.012 -31.076 1.00 51.91 203 PRO A O 1
ATOM 1575 N N . ALA A 1 204 ? 45.596 32.276 -31.016 1.00 52.50 204 ALA A N 1
ATOM 1576 C CA . ALA A 1 204 ? 45.362 32.162 -29.580 1.00 52.50 204 ALA A CA 1
ATOM 1577 C C . ALA A 1 204 ? 43.955 31.621 -29.309 1.00 52.50 204 ALA A C 1
ATOM 1579 O O . ALA A 1 204 ? 42.989 32.024 -29.954 1.00 52.50 204 ALA A O 1
ATOM 1580 N N . THR A 1 205 ? 43.833 30.715 -28.335 1.00 52.41 205 THR A N 1
ATOM 1581 C CA . THR A 1 205 ? 42.531 30.194 -27.895 1.00 52.41 205 THR A CA 1
ATOM 1582 C C . THR A 1 205 ? 42.107 30.915 -26.620 1.00 52.41 205 THR A C 1
ATOM 1584 O O . THR A 1 205 ? 42.800 30.846 -25.602 1.00 52.41 205 THR A O 1
ATOM 1587 N N . LEU A 1 206 ? 40.967 31.604 -26.675 1.00 53.81 206 LEU A N 1
ATOM 1588 C CA . LEU A 1 206 ? 40.364 32.299 -25.538 1.00 53.81 206 LEU A CA 1
ATOM 1589 C C . LEU A 1 206 ? 39.350 31.386 -24.848 1.00 53.81 206 LEU A C 1
ATOM 1591 O O . LEU A 1 206 ? 38.531 30.754 -25.513 1.00 53.81 206 LEU A O 1
ATOM 1595 N N . LYS A 1 207 ? 39.397 31.325 -23.514 1.00 53.84 207 LYS A N 1
ATOM 1596 C CA . LYS A 1 207 ? 38.425 30.578 -22.705 1.00 53.84 207 LYS A CA 1
ATOM 1597 C C . LYS A 1 207 ? 37.835 31.476 -21.620 1.00 53.84 207 LYS A C 1
ATOM 1599 O O . LYS A 1 207 ? 38.561 32.212 -20.950 1.00 53.84 207 LYS A O 1
ATOM 1604 N N . LEU A 1 208 ? 36.515 31.399 -21.470 1.00 49.12 208 LEU A N 1
ATOM 1605 C CA . LEU A 1 208 ? 35.738 32.074 -20.432 1.00 49.12 208 LEU A CA 1
ATOM 1606 C C . LEU A 1 208 ? 35.464 31.081 -19.303 1.00 49.12 208 LEU A C 1
ATOM 1608 O O . LEU A 1 208 ? 34.994 29.972 -19.562 1.00 49.12 208 LEU A O 1
ATOM 1612 N N . PHE A 1 209 ? 35.753 31.482 -18.066 1.00 50.91 209 PHE A N 1
ATOM 1613 C CA . PHE A 1 209 ? 35.522 30.657 -16.884 1.00 50.91 209 PHE A CA 1
ATOM 1614 C C . PHE A 1 209 ? 34.517 31.345 -15.957 1.00 50.91 209 PHE A C 1
ATOM 1616 O O . PHE A 1 209 ? 34.687 32.512 -15.591 1.00 50.91 209 PHE A O 1
ATOM 1623 N N . SER A 1 210 ? 33.466 30.613 -15.590 1.00 43.81 210 SER A N 1
ATOM 1624 C CA . SER A 1 210 ? 32.472 31.015 -14.597 1.00 43.81 210 SER A CA 1
ATOM 1625 C C . SER A 1 210 ? 32.779 30.309 -13.274 1.00 43.81 210 SER A C 1
ATOM 1627 O O . SER A 1 210 ? 32.572 29.101 -13.164 1.00 43.81 210 SER A O 1
ATOM 1629 N N . GLY A 1 211 ? 33.296 31.039 -12.284 1.00 44.16 211 GLY A N 1
ATOM 1630 C CA . GLY A 1 211 ? 33.560 30.489 -10.952 1.00 44.16 211 GLY A CA 1
ATOM 1631 C C . GLY A 1 211 ? 34.697 31.1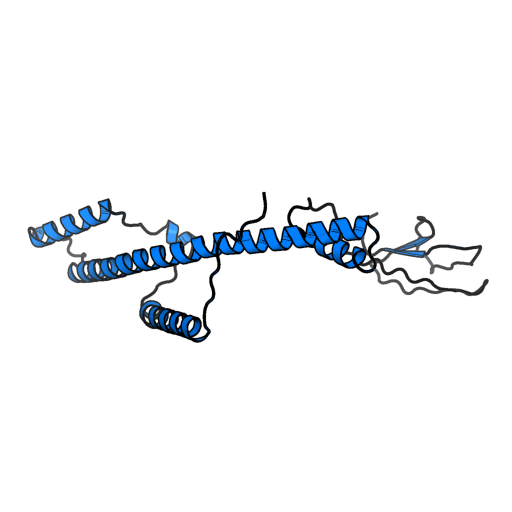82 -10.201 1.00 44.16 211 GLY A C 1
ATOM 1632 O O . GLY A 1 211 ? 35.714 31.562 -10.779 1.00 44.16 211 GLY A O 1
ATOM 1633 N N . THR A 1 212 ? 34.520 31.332 -8.889 1.00 40.25 212 THR A N 1
ATOM 1634 C CA . THR A 1 212 ? 35.512 31.826 -7.923 1.00 40.25 212 THR A CA 1
ATOM 1635 C C . THR A 1 212 ? 36.400 30.687 -7.420 1.00 40.25 212 THR A C 1
ATOM 1637 O O . THR A 1 212 ? 36.372 30.348 -6.241 1.00 40.25 212 THR A O 1
ATOM 1640 N N . SER A 1 213 ? 37.171 30.069 -8.307 1.00 39.66 213 SER A N 1
ATOM 1641 C CA . SER A 1 213 ? 38.289 29.212 -7.904 1.00 39.66 213 SER A CA 1
ATOM 1642 C C . SER A 1 213 ? 39.578 29.873 -8.372 1.00 39.66 213 SER A C 1
ATOM 1644 O O . SER A 1 213 ? 39.727 30.139 -9.568 1.00 39.66 213 SER A O 1
ATOM 1646 N N . GLU A 1 214 ? 40.425 30.222 -7.405 1.00 35.41 214 GLU A N 1
ATOM 1647 C CA . GLU A 1 214 ? 41.794 30.716 -7.602 1.00 35.41 214 GLU A CA 1
ATOM 1648 C C . GLU A 1 214 ? 42.635 29.793 -8.491 1.00 35.41 214 GLU A C 1
ATOM 1650 O O . GLU A 1 214 ? 42.436 28.557 -8.433 1.00 35.41 214 GLU A O 1
#

Sequence (214 aa):
MALDNLITVEFTQQEVNSVNNKLDGVEQVIAPKAVNLTPEQRQQYAKISYEMNVFVDKVRAYMTTDPTLIPSWLDVAEMDKDIAARTVLTAWHNKLTELLEMVDDTNILLSTDVYHSALAYYNNVKQASVNNVPGTTTIFQDLQQQFPGRPAGSGTSGGSTTTVIQATPGTKITFNLPPSHKLAINKTWLNNANGIHLLNQGPATLKLFSGTSE

Radius of gyration: 35.06 Å; chains: 1; bounding box: 70×67×79 Å

Secondary structure (DSSP, 8-state):
------------HHHHHHHHHHHHHHHHHHGGG--PPPHHHHHHSPP--HHHHHHHHHHHHHHHH-GGGS-TT--HHHHHHHHHHHHHHHHHHHHHHHHHHHHHHHHHHHHHHHHHHHHHHHHHHHHHHHTT-TTHHHHHHHHHHH-TT-------------------TTPPP-----TTEEEEETTEEPP-TT-------S---EEEEES---

pLDDT: mean 76.25, std 19.03, range [35.41, 96.19]